Protein AF-A0AAP0DFX0-F1 (afdb_monomer)

Nearest PDB structures (foldseek):
  1a79-assembly1_D  TM=5.128E-01  e=3.403E+00  Methanocaldococcus jannaschii
  2p5s-assembly1_B  TM=5.708E-01  e=4.969E+00  Homo sapiens
  5xou-assembly1_B  TM=5.116E-01  e=3.922E+00  Thermus thermophilus HB27
  3p1z-assembly2_G  TM=4.146E-01  e=2.686E+00  Aeropyrum pernix
  4n41-assembly2_B  TM=2.416E-01  e=6.295E+00  Thermus thermophilus

Secondary structure (DSSP, 8-state):
-----TT--EEEEE-TT---TTPPP-TT--EEEEES-B--HHHHHHHHHH-TT--EEEEES-B--SS-EEE-TT--EEEEEESSS---EEEEE-TT--EEEEEESS--EEEEE-TT--EEEEEESS--TT---PPPSS--EEEEEES-HHHHHTTSPP-TT--EEEEEE-----TT-------HHHHHHH-TT-SEEEE-HHHHHHHHHHHHHTT----SS--PPPS-----TTS-TT--TTTTGGGSS-TTHHHHHHHHHH--EEEEEE--SSHHHHHHHHHHHHHH-TT--EEEEEEETTS-HHHHHHHHHHHHHH-TTSEEEEEEE-TTS-EEEE-TT---

Mean predicted aligned error: 11.07 Å

Solvent-accessible surface area (backbone atoms only — not comparable to full-atom values): 18398 Å² total; per-residue (Å²): 135,80,77,80,39,70,81,38,40,71,47,77,47,76,46,76,78,53,70,76,78,85,65,68,59,20,64,50,19,30,34,43,34,45,24,46,27,52,42,46,38,70,58,48,63,41,41,45,72,31,27,61,49,30,28,32,46,34,42,35,46,61,39,72,53,58,70,36,45,42,66,37,67,54,22,32,34,42,38,40,37,35,82,83,64,78,43,67,33,36,38,39,44,19,54,50,20,33,36,41,35,43,35,30,38,45,42,30,42,39,44,61,48,35,62,49,27,27,36,40,38,40,35,34,65,41,78,55,86,60,40,45,54,60,84,67,75,45,30,31,35,40,36,42,31,21,40,52,44,30,54,53,56,75,43,54,58,71,30,68,49,26,32,36,41,34,42,34,22,66,49,69,99,63,99,81,70,92,69,59,75,31,48,69,62,63,50,19,63,30,28,30,46,27,31,31,42,36,33,31,45,30,36,43,49,45,35,46,53,39,49,51,72,72,61,67,66,81,67,80,81,86,70,85,82,82,90,73,91,81,73,66,80,83,80,52,90,83,61,91,67,79,74,78,70,76,83,81,68,64,96,61,59,62,51,28,58,50,10,28,44,46,23,32,33,42,34,38,31,41,73,62,87,48,59,66,62,48,50,50,46,52,46,56,52,53,70,60,25,75,37,50,49,34,42,33,46,27,37,36,67,87,59,53,68,70,60,52,50,54,51,50,49,56,52,44,73,75,46,68,86,45,45,76,42,48,28,37,30,46,99,82,80,49,70,48,73,60,58,96,85,66,85,130

Sequence (344 aa):
MMPAGHNLVNLKLDLRGLSLENLNPMPMLTSLTLKHLYLKDENLNQLNKWFPNLEVLKLLHVQGLEDPKIHLPTLKTCFWQDYYDELPSLTLITPNLITLTVECLDPPTIYIEAPMLSHFHFNAFTHADTFMVPKFENLKTLWLQAIHIGFLLSKFPFTKTVETLTLYSKYKPSREYRDPEFTLGKVFSLFPNVTSLCINSGAWFELEACLKRQGWEISDGRKEPKTTIYQCSRCLSSSGAWLESKSRWNPHGWEILDGMKSLKRICAYLMLVDPLSTFQTVACVLDQCVGLSKVSLLIHSDVTGPVLESFRCKCMDRWPELKWRWGIWTKHNKYIWITDGSSI

Radius of gyration: 23.85 Å; Cα contacts (8 Å, |Δi|>4): 706; chains: 1; bounding box: 70×39×59 Å

Foldseek 3Di:
DDPQQQPAQEDEDADEPDDPPPAAAHANHQYYAYHNYEDELVSQVCCCVRYVQHAYYHYYQYHNYAEHAHAHQNHQEYHAAHDDDDHAEYHAQHQNHAEYEYHDAADYQYHHNHQNHAYYHYAYEAQPPNHAYDAHNAHAAYEDEYQAQLRVLVRAAQHQNHQAYEYYHPHDDDPDDPGRQDELLSVQLRHLQHQEYEYEARSLVSHLVNVVVQPPPDDPDDDDDDDDDPDQPVVPPDDPPVPPVPPDDDPSPVSSLNSLLNHAEYHYEHAPPPLVSSLVSVVSSPSSNVNYAEYEYEYEPVDDPVSVVVSVCVVCVVPVRHHYWYWYAYPVRDIDTDPPPDDD

pLDDT: mean 78.46, std 20.17, range [29.45, 97.88]

Organism: NCBI:txid3103831

Structure (mmCIF, N/CA/C/O backbone):
data_AF-A0AAP0DFX0-F1
#
_entry.id   AF-A0AAP0DFX0-F1
#
loop_
_atom_site.group_PDB
_atom_site.id
_atom_site.type_symbol
_atom_site.label_atom_id
_atom_site.label_alt_id
_atom_site.label_comp_id
_atom_site.label_asym_id
_atom_site.label_entity_id
_atom_site.label_seq_id
_atom_site.pdbx_PDB_ins_code
_atom_site.Cartn_x
_atom_site.Cartn_y
_atom_site.Cartn_z
_atom_site.occupancy
_atom_site.B_iso_or_equiv
_atom_site.auth_seq_id
_atom_site.auth_comp_id
_atom_site.auth_asym_id
_atom_site.auth_atom_id
_atom_site.pdbx_PDB_model_num
ATOM 1 N N . MET A 1 1 ? -32.666 16.403 22.043 1.00 37.19 1 MET A N 1
ATOM 2 C CA . MET A 1 1 ? -32.910 15.016 22.499 1.00 37.19 1 MET A CA 1
ATOM 3 C C . MET A 1 1 ? -33.055 14.128 21.274 1.00 37.19 1 MET A C 1
ATOM 5 O O . MET A 1 1 ? -34.010 14.319 20.532 1.00 37.19 1 MET A O 1
ATOM 9 N N . MET A 1 2 ? -32.106 13.225 21.012 1.00 49.69 2 MET A N 1
ATOM 10 C CA . MET A 1 2 ? -32.285 12.201 19.974 1.00 49.69 2 MET A CA 1
ATOM 11 C C . MET A 1 2 ? -33.091 11.020 20.547 1.00 49.69 2 MET A C 1
ATOM 13 O O . MET A 1 2 ? -32.853 10.644 21.700 1.00 49.69 2 MET A O 1
ATOM 17 N N . PRO A 1 3 ? -34.056 10.456 19.794 1.00 46.31 3 PRO A N 1
ATOM 18 C CA . PRO A 1 3 ? -34.870 9.337 20.260 1.00 46.31 3 PRO A CA 1
ATOM 19 C C . PRO A 1 3 ? -33.993 8.115 20.553 1.00 46.31 3 PRO A C 1
ATOM 21 O O . PRO A 1 3 ? -32.975 7.894 19.898 1.00 46.31 3 PRO A O 1
ATOM 24 N N . ALA A 1 4 ? -34.378 7.329 21.558 1.00 53.88 4 ALA A N 1
ATOM 25 C CA . ALA A 1 4 ? -33.668 6.122 21.956 1.00 53.88 4 ALA A CA 1
ATOM 26 C C . ALA A 1 4 ? -33.694 5.091 20.807 1.00 53.88 4 ALA A C 1
ATOM 28 O O . ALA A 1 4 ? -34.693 4.416 20.569 1.00 53.88 4 ALA A O 1
ATOM 29 N N . GLY A 1 5 ? -32.598 5.005 20.052 1.00 56.66 5 GLY A N 1
ATOM 30 C CA . GLY A 1 5 ? -32.483 4.201 18.834 1.00 56.66 5 GLY A CA 1
ATOM 31 C C . GLY A 1 5 ? -32.214 2.724 19.110 1.00 56.66 5 GLY A C 1
ATOM 32 O O . GLY A 1 5 ? -31.176 2.212 18.707 1.00 56.66 5 GLY A O 1
ATOM 33 N N . HIS A 1 6 ? -33.123 2.027 19.797 1.00 62.06 6 HIS A N 1
ATOM 34 C CA . HIS A 1 6 ? -32.910 0.627 20.206 1.00 62.06 6 HIS A CA 1
ATOM 35 C C . HIS A 1 6 ? -32.731 -0.350 19.027 1.00 62.06 6 HIS A C 1
ATOM 37 O O . HIS A 1 6 ? -32.136 -1.402 19.215 1.00 62.06 6 HIS A O 1
ATOM 43 N N . ASN A 1 7 ? -33.150 0.031 17.813 1.00 76.12 7 ASN A N 1
ATOM 44 C CA . ASN A 1 7 ? -32.992 -0.761 16.583 1.00 76.12 7 ASN A CA 1
ATOM 45 C C . ASN A 1 7 ? -32.047 -0.114 15.555 1.00 76.12 7 ASN A C 1
ATOM 47 O O . ASN A 1 7 ? -32.002 -0.536 14.399 1.00 76.12 7 ASN A O 1
ATOM 51 N N . LEU A 1 8 ? -31.341 0.957 15.926 1.00 81.31 8 LEU A N 1
ATOM 52 C CA . LEU A 1 8 ? -30.487 1.668 14.985 1.00 81.31 8 LEU A CA 1
ATOM 53 C C . LEU A 1 8 ? -29.162 0.917 14.816 1.00 81.31 8 LEU A C 1
ATOM 55 O O . LEU A 1 8 ? -28.399 0.800 15.767 1.00 81.31 8 LEU A O 1
ATOM 59 N N . VAL A 1 9 ? -28.894 0.433 13.600 1.00 88.88 9 VAL A N 1
ATOM 60 C CA . VAL A 1 9 ? -27.674 -0.333 13.262 1.00 88.88 9 VAL A CA 1
ATOM 61 C C . VAL A 1 9 ? -26.599 0.548 12.621 1.00 88.88 9 VAL A C 1
ATOM 63 O O . VAL A 1 9 ? -25.408 0.359 12.860 1.00 88.88 9 VAL A O 1
ATOM 66 N N . ASN A 1 10 ? -27.017 1.554 11.848 1.00 90.12 10 ASN A N 1
ATOM 67 C CA . ASN A 1 10 ? -26.131 2.490 11.164 1.00 90.12 10 ASN A CA 1
ATOM 68 C C . ASN A 1 10 ? -26.533 3.927 11.497 1.00 90.12 10 ASN A C 1
ATOM 70 O O . ASN A 1 10 ? -27.700 4.292 11.353 1.00 90.12 10 ASN A O 1
ATOM 74 N N . LEU A 1 11 ? -25.562 4.752 11.878 1.00 89.88 11 LEU A N 1
ATOM 75 C CA . LEU A 1 11 ? -25.765 6.164 12.169 1.00 89.88 11 LEU A CA 1
ATOM 76 C C . LEU A 1 11 ? -24.722 6.989 11.424 1.00 89.88 11 LEU A C 1
ATOM 78 O O . LEU A 1 11 ? -23.519 6.763 11.544 1.00 89.88 11 LEU A O 1
ATOM 82 N N . LYS A 1 12 ? -25.192 7.976 10.664 1.00 91.06 12 LYS A N 1
ATOM 83 C CA . LYS A 1 12 ? -24.348 8.979 10.023 1.00 91.06 12 LYS A CA 1
ATOM 84 C C . LYS A 1 12 ? -24.750 10.354 10.532 1.00 91.06 12 LYS A C 1
ATOM 86 O O . LYS A 1 12 ? -25.891 10.766 10.349 1.00 91.06 12 LYS A O 1
ATOM 91 N N . LEU A 1 13 ? -23.798 11.056 11.128 1.00 87.81 13 LEU A N 1
ATOM 92 C CA . LEU A 1 13 ? -23.939 12.435 11.570 1.00 87.81 13 LEU A CA 1
ATOM 93 C C . LEU A 1 13 ? -23.026 13.302 10.701 1.00 87.81 13 LEU A C 1
ATOM 95 O O . LEU A 1 13 ? -21.828 13.047 10.625 1.00 87.81 13 LEU A O 1
ATOM 99 N N . ASP A 1 14 ? -23.605 14.280 10.007 1.00 86.50 14 ASP A N 1
ATOM 100 C CA . ASP A 1 14 ? -22.904 15.196 9.093 1.00 86.50 14 ASP A CA 1
ATOM 101 C C . ASP A 1 14 ? -23.419 16.620 9.336 1.00 86.50 14 ASP A C 1
ATOM 103 O O . ASP A 1 14 ? -24.235 17.136 8.575 1.00 86.50 14 ASP A O 1
ATOM 107 N N . LEU A 1 15 ? -23.060 17.201 10.482 1.00 74.00 15 LEU A N 1
ATOM 108 C CA . LEU A 1 15 ? -23.597 18.485 10.936 1.00 74.00 15 LEU A CA 1
ATOM 109 C C . LEU A 1 15 ? -22.550 19.241 11.758 1.00 74.00 15 LEU A C 1
ATOM 111 O O . LEU A 1 15 ? -22.130 18.776 12.814 1.00 74.00 15 LEU A O 1
ATOM 115 N N . ARG A 1 16 ? -22.180 20.442 11.304 1.00 65.31 16 ARG A N 1
ATOM 116 C CA . ARG A 1 16 ? -21.275 21.331 12.046 1.00 65.31 16 ARG A CA 1
ATOM 117 C C . ARG A 1 16 ? -21.950 21.818 13.331 1.00 65.31 16 ARG A C 1
ATOM 119 O O . ARG A 1 16 ? -23.077 22.302 13.282 1.00 65.31 16 ARG A O 1
ATOM 126 N N . GLY A 1 17 ? -21.254 21.708 14.462 1.00 59.34 17 GLY A N 1
ATOM 127 C CA . GLY A 1 17 ? -21.708 22.236 15.758 1.00 59.34 17 GLY A CA 1
ATOM 128 C C . GLY A 1 17 ? -22.568 21.292 16.606 1.00 59.34 17 GLY A C 1
ATOM 129 O O . GLY A 1 17 ? -23.106 21.715 17.626 1.00 59.34 17 GLY A O 1
ATOM 130 N N . LEU A 1 18 ? -22.702 20.019 16.220 1.00 66.81 18 LEU A N 1
ATOM 131 C CA . LEU A 1 18 ? -23.328 19.008 17.072 1.00 66.81 18 LEU A CA 1
ATOM 132 C C . LEU A 1 18 ? -22.339 18.576 18.162 1.00 66.81 18 LEU A C 1
ATOM 134 O O . LEU A 1 18 ? -21.348 17.910 17.874 1.00 66.81 18 LEU A O 1
ATOM 138 N N . SER A 1 19 ? -22.620 18.948 19.411 1.00 66.06 19 SER A N 1
ATOM 139 C CA . SER A 1 19 ? -21.942 18.356 20.566 1.00 66.06 19 SER A CA 1
ATOM 140 C C . SER A 1 19 ? -22.492 16.945 20.798 1.00 66.06 19 SER A C 1
ATOM 142 O O . SER A 1 19 ? -23.709 16.748 20.810 1.00 66.06 19 SER A O 1
ATOM 144 N N . LEU A 1 20 ? -21.608 15.955 20.975 1.00 69.50 20 LEU A N 1
ATOM 145 C CA . LEU A 1 20 ? -21.990 14.574 21.321 1.00 69.50 20 LEU A CA 1
ATOM 146 C C . LEU A 1 20 ? -22.325 14.403 22.813 1.00 69.50 20 LEU A C 1
ATOM 148 O O . LEU A 1 20 ? -22.471 13.279 23.295 1.00 69.50 20 LEU A O 1
ATOM 152 N N . GLU A 1 21 ? -22.441 15.491 23.569 1.00 68.12 21 GLU A N 1
ATOM 153 C CA . GLU A 1 21 ? -22.791 15.425 24.981 1.00 68.12 21 GLU A CA 1
ATOM 154 C C . GLU A 1 21 ? -24.159 14.753 25.186 1.00 68.12 21 GLU A C 1
ATOM 156 O O . GLU A 1 21 ? -25.176 15.142 24.610 1.00 68.12 21 GLU A O 1
ATOM 161 N N . ASN A 1 22 ? -24.178 13.739 26.056 1.00 68.25 22 ASN A N 1
ATOM 162 C CA . ASN A 1 22 ? -25.382 13.037 26.512 1.00 68.25 22 ASN A CA 1
ATOM 163 C C . ASN A 1 22 ? -26.132 12.223 25.442 1.00 68.25 22 ASN A C 1
ATOM 165 O O . ASN A 1 22 ? -27.361 12.116 25.488 1.00 68.25 22 ASN A O 1
ATOM 169 N N . LEU A 1 23 ? -25.418 11.599 24.499 1.00 77.56 23 LEU A N 1
ATOM 170 C CA . LEU A 1 23 ? -26.038 10.597 23.631 1.00 77.56 23 LEU A CA 1
ATOM 171 C C . LEU A 1 23 ? -26.600 9.417 24.438 1.00 77.56 23 LEU A C 1
ATOM 173 O O . LEU A 1 23 ? -25.954 8.876 25.340 1.00 77.56 23 LEU A O 1
ATOM 177 N N . ASN A 1 24 ? -27.817 9.004 24.079 1.00 80.94 24 ASN A N 1
ATOM 178 C CA . ASN A 1 24 ? -28.433 7.802 24.628 1.00 80.94 24 ASN A CA 1
ATOM 179 C C . ASN A 1 24 ? -27.692 6.558 24.109 1.00 80.94 24 ASN A C 1
ATOM 181 O O . ASN A 1 24 ? -27.376 6.513 22.916 1.00 80.94 24 ASN A O 1
ATOM 185 N N . PRO A 1 25 ? -27.456 5.535 24.952 1.00 84.56 25 PRO A N 1
ATOM 186 C CA . PRO A 1 25 ? -26.878 4.276 24.498 1.00 84.56 25 PRO A CA 1
ATOM 187 C C . PRO A 1 25 ? -27.702 3.647 23.368 1.00 84.56 25 PRO A C 1
ATOM 189 O O . PRO A 1 25 ? -28.925 3.518 23.463 1.00 84.56 25 PRO A O 1
ATOM 192 N N . MET A 1 26 ? -27.021 3.239 22.301 1.00 88.81 26 MET A N 1
ATOM 193 C CA . MET A 1 26 ? -27.592 2.553 21.143 1.00 88.81 26 MET A CA 1
ATOM 194 C C . MET A 1 26 ? -26.857 1.219 20.967 1.00 88.81 26 MET A C 1
ATOM 196 O O . MET A 1 26 ? -25.925 1.120 20.171 1.00 88.81 26 MET A O 1
ATOM 200 N N . PRO A 1 27 ? -27.245 0.179 21.729 1.00 86.94 27 PRO A N 1
ATOM 201 C CA . PRO A 1 27 ? -26.488 -1.068 21.803 1.00 86.94 27 PRO A CA 1
ATOM 202 C C . PRO A 1 27 ? -26.510 -1.881 20.505 1.00 86.94 27 PRO A C 1
ATOM 204 O O . PRO A 1 27 ? -25.642 -2.722 20.321 1.00 86.94 27 PRO A O 1
ATOM 207 N N . MET A 1 28 ? -27.464 -1.656 19.599 1.00 91.31 28 MET A N 1
ATOM 208 C CA . MET A 1 28 ? -27.523 -2.351 18.302 1.00 91.31 28 MET A CA 1
ATOM 209 C C . MET A 1 28 ? -26.688 -1.668 17.207 1.00 91.31 28 MET A C 1
ATOM 211 O O . MET A 1 28 ? -26.610 -2.186 16.094 1.00 91.31 28 MET A O 1
ATOM 215 N N . LEU A 1 29 ? -26.074 -0.514 17.500 1.00 92.81 29 LEU A N 1
ATOM 216 C CA . LEU A 1 29 ? -25.314 0.246 16.516 1.00 92.81 29 LEU A CA 1
ATOM 217 C C . LEU A 1 29 ? -23.976 -0.438 16.222 1.00 92.81 29 LEU A C 1
ATOM 219 O O . LEU A 1 29 ? -23.134 -0.563 17.109 1.00 92.81 29 LEU A O 1
ATOM 223 N N . THR A 1 30 ? -23.767 -0.818 14.963 1.00 95.12 30 THR A N 1
ATOM 224 C CA . THR A 1 30 ? -22.529 -1.456 14.493 1.00 95.12 30 THR A CA 1
ATOM 225 C C . THR A 1 30 ? -21.728 -0.564 13.552 1.00 95.12 30 THR A C 1
ATOM 227 O O . THR A 1 30 ? -20.526 -0.774 13.403 1.00 95.12 30 THR A O 1
ATOM 230 N N . SER A 1 31 ? -22.344 0.464 12.954 1.00 96.06 31 SER A N 1
ATOM 231 C CA . SER A 1 31 ? -21.644 1.442 12.119 1.00 96.06 31 SER A CA 1
ATOM 232 C C . SER A 1 31 ? -21.952 2.880 12.512 1.00 96.06 31 SER A C 1
ATOM 234 O O . SER A 1 31 ? -23.112 3.299 12.560 1.00 96.06 31 SER A O 1
ATOM 236 N N . LEU A 1 32 ? -20.891 3.656 12.716 1.00 95.00 32 LEU A N 1
ATOM 237 C CA . LEU A 1 32 ? -20.951 5.076 13.017 1.00 95.00 32 LEU A CA 1
ATOM 238 C C . LEU A 1 32 ? -20.076 5.857 12.038 1.00 95.00 32 LEU A C 1
ATOM 240 O O . LEU A 1 32 ? -18.891 5.578 11.869 1.00 95.00 32 LEU A O 1
ATOM 244 N N . THR A 1 33 ? -20.664 6.867 11.404 1.00 94.44 33 THR A N 1
ATOM 245 C CA . THR A 1 33 ? -19.941 7.862 10.609 1.00 94.44 33 THR A CA 1
ATOM 246 C C . THR A 1 33 ? -20.154 9.239 11.216 1.00 94.44 33 THR A C 1
ATOM 248 O O . THR A 1 33 ? -21.282 9.727 11.255 1.00 94.44 33 THR A O 1
ATOM 251 N N . LEU A 1 34 ? -19.068 9.864 11.657 1.00 91.56 34 LEU A N 1
ATOM 252 C CA . LEU A 1 34 ? -19.028 11.218 12.193 1.00 91.56 34 LEU A CA 1
ATOM 253 C C . LEU A 1 34 ? -18.325 12.109 11.177 1.00 91.56 34 LEU A C 1
ATOM 255 O O . LEU A 1 34 ? -17.184 11.838 10.805 1.00 91.56 34 LEU A O 1
ATOM 259 N N . LYS A 1 35 ? -19.021 13.137 10.691 1.00 91.00 35 LYS A N 1
ATOM 260 C CA . LYS A 1 35 ? -18.528 13.997 9.622 1.00 91.00 35 LYS A CA 1
ATOM 261 C C . LYS A 1 35 ? -18.737 15.478 9.922 1.00 91.00 35 LYS A C 1
ATOM 263 O O . LYS A 1 35 ? -19.827 15.867 10.329 1.00 91.00 35 LYS A O 1
ATOM 268 N N . HIS A 1 36 ? -17.704 16.291 9.688 1.00 86.19 36 HIS A N 1
ATOM 269 C CA . HIS A 1 36 ? -17.706 17.741 9.933 1.00 86.19 36 HIS A CA 1
ATOM 270 C C . HIS A 1 36 ? -18.145 18.123 11.359 1.00 86.19 36 HIS A C 1
ATOM 272 O O . HIS A 1 36 ? -18.864 19.106 11.550 1.00 86.19 36 HIS A O 1
ATOM 278 N N . LEU A 1 37 ? -17.758 17.316 12.348 1.00 84.50 37 LEU A N 1
ATOM 279 C CA . LEU A 1 37 ? -18.119 17.501 13.753 1.00 84.50 37 LEU A CA 1
ATOM 280 C C . LEU A 1 37 ? -16.948 18.084 14.538 1.00 84.50 37 LEU A C 1
ATOM 282 O O . LEU A 1 37 ? -15.794 17.815 14.219 1.00 84.50 37 LEU A O 1
ATOM 286 N N . TYR A 1 38 ? -17.263 18.841 15.586 1.00 85.44 38 TYR A N 1
ATOM 287 C CA . TYR A 1 38 ? -16.286 19.251 16.587 1.00 85.44 38 TYR A CA 1
ATOM 288 C C . TYR A 1 38 ? -16.355 18.252 17.744 1.00 85.44 38 TYR A C 1
ATOM 290 O O . TYR A 1 38 ? -17.390 18.163 18.408 1.00 85.44 38 TYR A O 1
ATOM 298 N N . LEU A 1 39 ? -15.298 17.469 17.941 1.00 83.94 39 LEU A N 1
ATOM 299 C CA . LEU A 1 39 ? -15.181 16.468 18.997 1.00 83.94 39 LEU A CA 1
ATOM 300 C C . LEU A 1 39 ? -14.005 16.812 19.893 1.00 83.94 39 LEU A C 1
ATOM 302 O O . LEU A 1 39 ? -12.960 17.219 19.408 1.00 83.94 39 LEU A O 1
ATOM 306 N N . LYS A 1 40 ? -14.173 16.576 21.18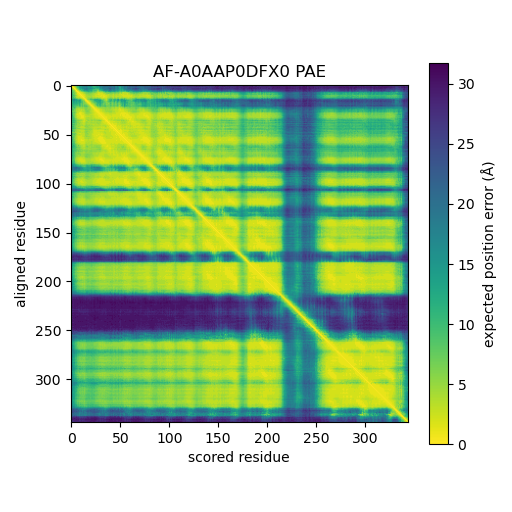9 1.00 86.62 40 LYS A N 1
ATOM 307 C CA . LYS A 1 40 ? -13.071 16.527 22.144 1.00 86.62 40 LYS A CA 1
ATOM 308 C C . LYS A 1 40 ? -12.666 15.080 22.392 1.00 86.62 40 LYS A C 1
ATOM 310 O O . LYS A 1 40 ? -13.474 14.162 22.198 1.00 86.62 40 LYS A O 1
ATOM 315 N N . ASP A 1 41 ? -11.458 14.869 22.893 1.00 87.31 41 ASP A N 1
ATOM 316 C CA . ASP A 1 41 ? -10.937 13.530 23.179 1.00 87.31 41 ASP A CA 1
ATOM 317 C C . ASP A 1 41 ? -11.826 12.759 24.169 1.00 87.31 41 ASP A C 1
ATOM 319 O O . ASP A 1 41 ? -12.015 11.545 24.035 1.00 87.31 41 ASP A O 1
ATOM 323 N N . GLU A 1 42 ? -12.479 13.447 25.117 1.00 87.38 42 GLU A N 1
ATOM 324 C CA . GLU A 1 42 ? -13.415 12.804 26.044 1.00 87.38 42 GLU A CA 1
ATOM 325 C C . GLU A 1 42 ? -14.609 12.180 25.320 1.00 87.38 42 GLU A C 1
ATOM 327 O O . GLU A 1 42 ? -15.128 11.158 25.771 1.00 87.38 42 GLU A O 1
ATOM 332 N N . ASN A 1 43 ? -15.043 12.748 24.190 1.00 87.06 43 ASN A N 1
ATOM 333 C CA . ASN A 1 43 ? -16.147 12.191 23.415 1.00 87.06 43 ASN A CA 1
ATOM 334 C C . ASN A 1 43 ? -15.769 10.837 22.799 1.00 87.06 43 ASN A C 1
ATOM 336 O O . ASN A 1 43 ? -16.598 9.926 22.795 1.00 87.06 43 ASN A O 1
ATOM 340 N N . LEU A 1 44 ? -14.524 10.677 22.333 1.00 87.75 44 LEU A N 1
ATOM 341 C CA . LEU A 1 44 ? -14.032 9.410 21.779 1.00 87.75 44 LEU A CA 1
ATOM 342 C C . LEU A 1 44 ? -13.969 8.314 22.849 1.00 87.75 44 LEU A C 1
ATOM 344 O O . LEU A 1 44 ? -14.390 7.183 22.601 1.00 87.75 44 LEU A O 1
ATOM 348 N N . ASN A 1 45 ? -13.561 8.673 24.068 1.00 85.00 45 ASN A N 1
ATOM 349 C CA . ASN A 1 45 ? -13.518 7.756 25.211 1.00 85.00 45 ASN A CA 1
ATOM 350 C C . ASN A 1 45 ? -14.912 7.249 25.633 1.00 85.00 45 ASN A C 1
ATOM 352 O O . ASN A 1 45 ? -15.032 6.171 26.216 1.00 85.00 45 ASN A O 1
ATOM 356 N N . GLN A 1 46 ? -15.980 7.997 25.333 1.00 87.94 46 GLN A N 1
ATOM 357 C CA . GLN A 1 46 ? -17.359 7.590 25.627 1.00 87.94 46 GLN A CA 1
ATOM 358 C C . GLN A 1 46 ? -18.002 6.738 24.521 1.00 87.94 46 GLN A C 1
ATOM 360 O O . GLN A 1 46 ? -19.061 6.154 24.759 1.00 87.94 46 GLN A O 1
ATOM 365 N N . LEU A 1 47 ? -17.385 6.601 23.338 1.00 89.06 47 LEU A N 1
ATOM 366 C CA . LEU A 1 47 ? -17.980 5.852 22.221 1.00 89.06 47 LEU A CA 1
ATOM 367 C C . LEU A 1 47 ? -18.308 4.406 22.597 1.00 89.06 47 LEU A C 1
ATOM 369 O O . LEU A 1 47 ? -19.385 3.932 22.254 1.00 89.06 47 LEU A O 1
ATOM 373 N N . ASN A 1 48 ? -17.445 3.730 23.360 1.00 88.00 48 ASN A N 1
ATOM 374 C CA . ASN A 1 48 ? -17.698 2.356 23.803 1.00 88.00 48 ASN A CA 1
ATOM 375 C C . ASN A 1 48 ? -18.917 2.251 24.740 1.00 88.00 48 ASN A C 1
ATOM 377 O O . ASN A 1 48 ? -19.624 1.248 24.755 1.00 88.00 48 ASN A O 1
ATOM 381 N N . LYS A 1 49 ? -19.189 3.303 25.524 1.00 88.88 49 LYS A N 1
ATOM 382 C CA . LYS A 1 49 ? -20.351 3.369 26.420 1.00 88.88 49 LYS A CA 1
ATOM 383 C C . LYS A 1 49 ? -21.644 3.583 25.637 1.00 88.88 49 LYS A C 1
ATOM 385 O O . LYS A 1 49 ? -22.674 3.006 25.981 1.00 88.88 49 LYS A O 1
ATOM 390 N N . TRP A 1 50 ? -21.604 4.424 24.606 1.00 88.75 50 TRP A N 1
ATOM 391 C CA . TRP A 1 50 ? -22.772 4.699 23.770 1.00 88.75 50 TRP A CA 1
ATOM 392 C C . TRP A 1 50 ? -23.047 3.578 22.767 1.00 88.75 50 TRP A C 1
ATOM 394 O O . TRP A 1 50 ? -24.208 3.258 22.518 1.00 88.75 50 TRP A O 1
ATOM 404 N N . PHE A 1 51 ? -21.994 2.969 22.224 1.00 91.12 51 PHE A N 1
ATOM 405 C CA . PHE A 1 51 ? -22.030 2.029 21.104 1.00 91.12 51 PHE A CA 1
ATOM 406 C C . PHE A 1 51 ? -21.157 0.795 21.402 1.00 91.12 51 PHE A C 1
ATOM 408 O O . PHE A 1 51 ? -20.117 0.603 20.774 1.00 91.12 51 PHE A O 1
ATOM 415 N N . PRO A 1 52 ? -21.551 -0.065 22.357 1.00 90.50 52 PRO A N 1
ATOM 416 C CA . PRO A 1 52 ? -20.726 -1.201 22.787 1.00 90.50 52 PRO A CA 1
ATOM 417 C C . PRO A 1 52 ? -20.443 -2.225 21.670 1.00 90.50 52 PRO A C 1
ATOM 419 O O . PRO A 1 52 ? -19.406 -2.886 21.676 1.00 90.50 52 PRO A O 1
ATOM 422 N N . ASN A 1 53 ? -21.336 -2.342 20.682 1.00 92.75 53 ASN A N 1
ATOM 423 C CA . ASN A 1 53 ? -21.214 -3.288 19.566 1.00 92.75 53 ASN A CA 1
ATOM 424 C C . ASN A 1 53 ? -20.690 -2.634 18.274 1.00 92.75 53 ASN A C 1
ATOM 426 O O . ASN A 1 53 ? -20.924 -3.145 17.179 1.00 92.75 53 ASN A O 1
ATOM 430 N N . LEU A 1 54 ? -20.005 -1.491 18.384 1.00 95.25 54 LEU A N 1
ATOM 431 C CA . LEU A 1 54 ? -19.526 -0.744 17.227 1.00 95.25 54 LEU A CA 1
ATOM 432 C C . LEU A 1 54 ? -18.403 -1.491 16.492 1.00 95.25 54 LEU A C 1
ATOM 434 O O . LEU A 1 54 ? -17.285 -1.609 16.985 1.00 95.25 54 LEU A O 1
ATOM 438 N N . GLU A 1 55 ? -18.678 -1.930 15.266 1.00 96.69 55 GLU A N 1
ATOM 439 C CA . GLU A 1 55 ? -17.711 -2.641 14.424 1.00 96.69 55 GLU A CA 1
ATOM 440 C C . GLU A 1 55 ? -17.028 -1.727 13.397 1.00 96.69 55 GLU A C 1
ATOM 442 O O . GLU A 1 55 ? -15.908 -2.006 12.961 1.00 96.69 55 GLU A O 1
ATOM 447 N N . VAL A 1 56 ? -17.688 -0.639 12.993 1.00 97.38 56 VAL A N 1
ATOM 448 C CA . VAL A 1 56 ? -17.208 0.289 11.963 1.00 97.38 56 VAL A CA 1
ATOM 449 C C . VAL A 1 56 ? -17.285 1.724 12.465 1.00 97.38 56 VAL A C 1
ATOM 451 O O . VAL A 1 56 ? -18.374 2.237 12.719 1.00 97.38 56 VAL A O 1
ATOM 454 N N . LEU A 1 57 ? -16.140 2.401 12.506 1.00 96.31 57 LEU A N 1
ATOM 455 C CA . LEU A 1 57 ? -16.031 3.815 12.853 1.00 96.31 57 LEU A CA 1
ATOM 456 C C . LEU A 1 57 ? -15.418 4.589 11.687 1.00 96.31 57 LEU A C 1
ATOM 458 O O . LEU A 1 57 ? -14.355 4.232 11.179 1.00 96.31 57 LEU A O 1
ATOM 462 N N . LYS A 1 58 ? -16.089 5.664 11.270 1.00 95.12 58 LYS A N 1
ATOM 463 C CA . LYS A 1 58 ? -15.572 6.611 10.281 1.00 95.12 58 LYS A CA 1
ATOM 464 C C . LYS A 1 58 ? -15.560 8.015 10.868 1.00 95.12 58 LYS A C 1
ATOM 466 O O . LYS A 1 58 ? -16.620 8.533 11.212 1.00 95.12 58 LYS A O 1
ATOM 471 N N . LEU A 1 59 ? -14.380 8.613 10.948 1.00 91.75 59 LEU A N 1
ATOM 472 C CA . LEU A 1 59 ? -14.148 9.977 11.409 1.00 91.75 59 LEU A CA 1
ATOM 473 C C . LEU A 1 59 ? -13.687 10.805 10.209 1.00 91.75 59 LEU A C 1
ATOM 475 O O . LEU A 1 59 ? -12.627 10.549 9.643 1.00 91.75 59 LEU A O 1
ATOM 479 N N . LEU A 1 60 ? -14.536 11.733 9.768 1.00 91.00 60 LEU A N 1
ATOM 480 C CA . LEU A 1 60 ? -14.378 12.475 8.519 1.00 91.00 60 LEU A CA 1
ATOM 481 C C . LEU A 1 60 ? -14.366 13.981 8.799 1.00 91.00 60 LEU A C 1
ATOM 483 O O . LEU A 1 60 ? -15.411 14.563 9.088 1.00 91.00 60 LEU A O 1
ATOM 487 N N . HIS A 1 61 ? -13.214 14.630 8.665 1.00 87.00 61 HIS A N 1
ATOM 488 C CA . HIS A 1 61 ? -13.041 16.069 8.896 1.00 87.00 61 HIS A CA 1
ATOM 489 C C . HIS A 1 61 ? -13.552 16.481 10.283 1.00 87.00 61 HIS A C 1
ATOM 491 O O . HIS A 1 61 ? -14.406 17.363 10.412 1.00 87.00 61 HIS A O 1
ATOM 497 N N . VAL A 1 62 ? -13.118 15.741 11.301 1.00 85.06 62 VAL A N 1
ATOM 498 C CA . VAL A 1 62 ? -13.451 16.015 12.698 1.00 85.06 62 VAL A CA 1
ATOM 499 C C . VAL A 1 62 ? -12.433 17.005 13.251 1.00 85.06 62 VAL A C 1
ATOM 501 O O . VAL A 1 62 ? -11.247 16.811 13.040 1.00 85.06 62 VAL A O 1
ATOM 504 N N . GLN A 1 63 ? -12.902 18.032 13.954 1.00 83.12 63 GLN A N 1
ATOM 505 C CA . GLN A 1 63 ? -12.071 19.089 14.541 1.00 83.12 63 GLN A CA 1
ATOM 506 C C . GLN A 1 63 ? -12.074 19.011 16.069 1.00 83.12 63 GLN A C 1
ATOM 508 O O . GLN A 1 63 ? -13.009 18.453 16.642 1.00 83.12 63 GLN A O 1
ATOM 513 N N . GLY A 1 64 ? -11.094 19.645 16.718 1.00 82.56 64 GLY A N 1
ATOM 514 C CA . GLY A 1 64 ? -11.052 19.816 18.180 1.00 82.56 64 GLY A CA 1
ATOM 515 C C . GLY A 1 64 ? -10.394 18.678 18.964 1.00 82.56 64 GLY A C 1
ATOM 516 O O . GLY A 1 64 ? -10.425 18.701 20.193 1.00 82.56 64 GLY A O 1
ATOM 517 N N . LEU A 1 65 ? -9.814 17.700 18.264 1.00 84.00 65 LEU A N 1
ATOM 518 C CA . LEU A 1 65 ? -9.084 16.590 18.867 1.00 84.00 65 LEU A CA 1
ATOM 519 C C . LEU A 1 65 ? -7.627 16.989 19.083 1.00 84.00 65 LEU A C 1
ATOM 521 O O . LEU A 1 65 ? -6.992 17.511 18.168 1.00 84.00 65 LEU A O 1
ATOM 525 N N . GLU A 1 66 ? -7.116 16.729 20.283 1.00 83.75 66 GLU A N 1
ATOM 526 C CA . GLU A 1 66 ? -5.737 17.040 20.655 1.00 83.75 66 GLU A CA 1
ATOM 527 C C . GLU A 1 66 ? -4.929 15.738 20.707 1.00 83.75 66 GLU A C 1
ATOM 529 O O . GLU A 1 66 ? -4.131 15.494 19.815 1.00 83.75 66 GLU A O 1
ATOM 534 N N . ASP A 1 67 ? -5.187 14.836 21.655 1.00 84.50 67 ASP A N 1
ATOM 535 C CA . ASP A 1 67 ? -4.549 13.514 21.757 1.00 84.50 67 ASP A CA 1
ATOM 536 C C . ASP A 1 67 ? -5.611 12.396 21.712 1.00 84.50 67 ASP A C 1
ATOM 538 O O . ASP A 1 67 ? -5.906 11.750 22.730 1.00 84.50 67 ASP A O 1
ATOM 542 N N . PRO A 1 68 ? -6.228 12.145 20.539 1.00 87.25 68 PRO A N 1
ATOM 543 C CA . PRO A 1 68 ? -7.323 11.200 20.417 1.00 87.25 68 PRO A CA 1
ATOM 544 C C . PRO A 1 68 ? -6.890 9.777 20.777 1.00 87.25 68 PRO A C 1
ATOM 546 O O . PRO A 1 68 ? -6.025 9.157 20.145 1.00 87.25 68 PRO A O 1
ATOM 549 N N . LYS A 1 69 ? -7.584 9.223 21.775 1.00 89.75 69 LYS A N 1
ATOM 550 C CA . LYS A 1 69 ? -7.455 7.835 22.224 1.00 89.75 69 LYS A CA 1
ATOM 551 C C . LYS A 1 69 ? -8.725 7.081 21.884 1.00 89.75 69 LYS A C 1
ATOM 553 O O . LYS A 1 69 ? -9.805 7.380 22.385 1.00 89.75 69 LYS A O 1
ATOM 558 N N . ILE A 1 70 ? -8.597 6.083 21.020 1.00 90.06 70 ILE A N 1
ATOM 559 C CA . ILE A 1 70 ? -9.707 5.222 20.628 1.00 90.06 70 ILE A CA 1
ATOM 560 C C . ILE A 1 70 ? -9.461 3.843 21.221 1.00 90.06 70 ILE A C 1
ATOM 562 O O . ILE A 1 70 ? -8.609 3.091 20.749 1.00 90.06 70 ILE A O 1
ATOM 566 N N . HIS A 1 71 ? -10.246 3.508 22.243 1.00 91.75 71 HIS A N 1
ATOM 567 C CA . HIS A 1 71 ? -10.299 2.172 22.822 1.00 91.75 71 HIS A CA 1
ATOM 568 C C . HIS A 1 71 ? -11.657 1.535 22.518 1.00 91.75 71 HIS A C 1
ATOM 570 O O . HIS A 1 71 ? -12.644 1.759 23.221 1.00 91.75 71 HIS A O 1
ATOM 576 N N . LEU A 1 72 ? -11.708 0.758 21.435 1.00 92.00 72 LEU A N 1
ATOM 577 C CA . LEU A 1 72 ? -12.925 0.097 20.956 1.00 92.00 72 LEU A CA 1
ATOM 578 C C . LEU A 1 72 ? -12.644 -1.387 20.676 1.00 92.00 72 LEU A C 1
ATOM 580 O O . LEU A 1 72 ? -12.213 -1.738 19.576 1.00 92.00 72 LEU A O 1
ATOM 584 N N . PRO A 1 73 ? -12.883 -2.279 21.656 1.00 91.00 73 PRO A N 1
ATOM 585 C CA . PRO A 1 73 ? -12.549 -3.696 21.529 1.00 91.00 73 PRO A CA 1
ATOM 586 C C . PRO A 1 73 ? -13.286 -4.421 20.401 1.00 91.00 73 PRO A C 1
ATOM 588 O O . PRO A 1 73 ? -12.745 -5.364 19.837 1.00 91.00 73 PRO A O 1
ATOM 591 N N . THR A 1 74 ? -14.505 -4.002 20.062 1.00 94.38 74 THR A N 1
ATOM 592 C CA . THR A 1 74 ? -15.355 -4.622 19.029 1.00 94.38 74 THR A CA 1
ATOM 593 C C . THR A 1 74 ? -15.084 -4.098 17.616 1.00 94.38 74 THR A C 1
ATOM 595 O O . THR A 1 74 ? -15.582 -4.667 16.642 1.00 94.38 74 THR A O 1
ATOM 598 N N . LEU A 1 75 ? -14.256 -3.055 17.485 1.00 97.06 75 LEU A N 1
ATOM 599 C CA . LEU A 1 75 ? -14.007 -2.377 16.220 1.00 97.06 75 LEU A CA 1
ATOM 600 C C . LEU A 1 75 ? -13.236 -3.274 15.247 1.00 97.06 75 LEU A C 1
ATOM 602 O O . LEU A 1 75 ? -12.134 -3.721 15.548 1.00 97.06 75 LEU A O 1
ATOM 606 N N . LYS A 1 76 ? -13.795 -3.480 14.050 1.00 97.44 76 LYS A N 1
ATOM 607 C CA . LYS A 1 76 ? -13.189 -4.242 12.945 1.00 97.44 76 LYS A CA 1
ATOM 608 C C . LYS A 1 76 ? -12.656 -3.341 11.838 1.00 97.44 76 LYS A C 1
ATOM 610 O O . LYS A 1 76 ? -11.687 -3.701 11.169 1.00 97.44 76 LYS A O 1
ATOM 615 N N . THR A 1 77 ? -13.287 -2.187 11.619 1.00 97.50 77 THR A N 1
ATOM 616 C CA . THR A 1 77 ? -12.897 -1.222 10.582 1.00 97.50 77 THR A CA 1
ATOM 617 C C . THR A 1 77 ? -12.857 0.193 11.139 1.00 97.50 77 THR A C 1
ATOM 619 O O . THR A 1 77 ? -13.847 0.676 11.686 1.00 97.50 77 THR A O 1
ATOM 622 N N . CYS A 1 78 ? -11.738 0.879 10.927 1.00 95.44 78 CYS A N 1
ATOM 623 C CA . CYS A 1 78 ? -11.569 2.283 11.275 1.00 95.44 78 CYS A CA 1
ATOM 624 C C . CYS A 1 78 ? -11.126 3.074 10.045 1.00 95.44 78 CYS A C 1
ATOM 626 O O . CYS A 1 78 ? -10.176 2.694 9.359 1.00 95.44 78 CYS A O 1
ATOM 628 N N . PHE A 1 79 ? -11.814 4.177 9.774 1.00 94.31 79 PHE A N 1
ATOM 629 C CA . PHE A 1 79 ? -11.451 5.118 8.725 1.00 94.31 79 PHE A CA 1
ATOM 630 C C . PHE A 1 79 ? -11.324 6.512 9.329 1.00 94.31 79 PHE A C 1
ATOM 632 O O . PHE A 1 79 ? -12.289 7.034 9.886 1.00 94.31 79 PHE A O 1
ATOM 639 N N . TRP A 1 80 ? -10.144 7.101 9.200 1.00 90.56 80 TRP A N 1
ATOM 640 C CA . TRP A 1 80 ? -9.851 8.461 9.615 1.00 90.56 80 TRP A CA 1
ATOM 641 C C . TRP A 1 80 ? -9.452 9.281 8.403 1.00 90.56 80 TRP A C 1
ATOM 643 O O . TRP A 1 80 ? -8.554 8.889 7.660 1.00 90.56 80 TRP A O 1
ATOM 653 N N . GLN A 1 81 ? -10.090 10.428 8.224 1.00 88.56 81 GLN A N 1
ATOM 654 C CA . GLN A 1 81 ? -9.747 11.373 7.176 1.00 88.56 81 GLN A CA 1
ATOM 655 C C . GLN A 1 81 ? -9.814 12.780 7.736 1.00 88.56 81 GLN A C 1
ATOM 657 O O . GLN A 1 81 ? -10.899 13.251 8.073 1.00 88.56 81 GLN A O 1
ATOM 662 N N . ASP A 1 82 ? -8.676 13.458 7.789 1.00 78.56 82 ASP A N 1
ATOM 663 C CA . ASP A 1 82 ? -8.608 14.859 8.174 1.00 78.56 82 ASP A CA 1
ATOM 664 C C . ASP A 1 82 ? -7.691 15.656 7.242 1.00 78.56 82 ASP A C 1
ATOM 666 O O . ASP A 1 82 ? -6.598 15.221 6.875 1.00 78.56 82 ASP A O 1
ATOM 670 N N . TYR A 1 83 ? -8.194 16.816 6.824 1.00 71.62 83 TYR A N 1
ATOM 671 C CA . TYR A 1 83 ? -7.548 17.725 5.880 1.00 71.62 83 TYR A CA 1
ATOM 672 C C . TYR A 1 83 ? -7.426 19.152 6.410 1.00 71.62 83 TYR A C 1
ATOM 674 O O . TYR A 1 83 ? -7.049 20.033 5.641 1.00 71.62 83 TYR A O 1
ATOM 682 N N . TYR A 1 84 ? -7.825 19.408 7.656 1.00 66.56 84 TYR A N 1
ATOM 683 C CA . TYR A 1 84 ? -7.930 20.772 8.163 1.00 66.56 84 TYR A CA 1
ATOM 684 C C . TYR A 1 84 ? -6.964 21.047 9.302 1.00 66.56 84 TYR A C 1
ATOM 686 O O . TYR A 1 84 ? -6.315 22.089 9.263 1.00 66.56 84 TYR A O 1
ATOM 694 N N . ASP A 1 85 ? -6.834 20.117 10.246 1.00 62.75 85 ASP A N 1
ATOM 695 C CA . ASP A 1 85 ? -6.022 20.324 11.439 1.00 62.75 85 ASP A CA 1
ATOM 696 C C . ASP A 1 85 ? -4.775 19.423 11.441 1.00 62.75 85 ASP A C 1
ATOM 698 O O . ASP A 1 85 ? -4.759 18.314 10.893 1.00 62.75 85 ASP A O 1
ATOM 702 N N . GLU A 1 86 ? -3.696 19.934 12.036 1.00 64.12 86 GLU A N 1
ATOM 703 C CA . GLU A 1 86 ? -2.521 19.137 12.385 1.00 64.12 86 GLU A CA 1
ATOM 704 C C . GLU A 1 86 ? -2.915 18.210 13.536 1.00 64.12 86 GLU A C 1
ATOM 706 O O . GLU A 1 86 ? -3.216 18.672 14.635 1.00 64.12 86 GLU A O 1
ATOM 711 N N . LEU A 1 87 ? -2.943 16.900 13.284 1.00 64.25 87 LEU A N 1
ATOM 712 C CA . LEU A 1 87 ? -3.180 15.920 14.336 1.00 64.25 87 LEU A CA 1
ATOM 713 C C . LEU A 1 87 ? -1.845 15.643 15.040 1.00 64.25 87 LEU A C 1
ATOM 715 O O . LEU A 1 87 ? -0.952 15.073 14.406 1.00 64.25 87 LEU A O 1
ATOM 719 N N . PRO A 1 88 ? -1.661 15.996 16.322 1.00 66.12 88 PRO A N 1
ATOM 720 C CA . PRO A 1 88 ? -0.355 15.837 16.952 1.00 66.12 88 PRO A CA 1
ATOM 721 C C . PRO A 1 88 ? -0.067 14.360 17.298 1.00 66.12 88 PRO A C 1
ATOM 723 O O . PRO A 1 88 ? 1.080 13.910 17.202 1.00 66.12 88 PRO A O 1
ATOM 726 N N . SER A 1 89 ? -1.094 13.561 17.619 1.00 79.75 89 SER A N 1
ATOM 727 C CA . SER A 1 89 ? -0.976 12.120 17.896 1.00 79.75 89 SER A CA 1
ATOM 728 C C . SER A 1 89 ? -2.276 11.351 17.636 1.00 79.75 89 SER A C 1
ATOM 730 O O . SER A 1 89 ? -3.359 11.920 17.561 1.00 79.75 89 SER A O 1
ATOM 732 N N . LEU A 1 90 ? -2.178 10.028 17.480 1.00 84.50 90 LEU A N 1
ATOM 733 C CA . LEU A 1 90 ? -3.330 9.122 17.457 1.00 84.50 90 LEU A CA 1
ATOM 734 C C . LEU A 1 90 ? -2.972 7.824 18.169 1.00 84.50 90 LEU A C 1
ATOM 736 O O . LEU A 1 90 ? -2.026 7.141 17.777 1.00 84.50 90 LEU A O 1
ATOM 740 N N . THR A 1 91 ? -3.768 7.452 19.168 1.00 88.50 91 THR A N 1
ATOM 741 C CA . THR A 1 91 ? -3.629 6.172 19.866 1.00 88.50 91 THR A CA 1
ATOM 742 C C . THR A 1 91 ? -4.849 5.298 19.592 1.00 88.50 91 THR A C 1
ATOM 744 O O . THR A 1 91 ? -5.969 5.620 19.988 1.00 88.50 91 THR A O 1
ATOM 747 N N . LEU A 1 92 ? -4.632 4.160 18.940 1.00 90.06 92 LEU A N 1
ATOM 748 C CA . LEU A 1 92 ? -5.647 3.156 18.632 1.00 90.06 92 LEU A CA 1
ATOM 749 C C . LEU A 1 92 ? -5.362 1.882 19.427 1.00 90.06 92 LEU A C 1
ATOM 751 O O . LEU A 1 92 ? -4.378 1.203 19.157 1.00 90.06 92 LEU A O 1
ATOM 755 N N . ILE A 1 93 ? -6.232 1.545 20.379 1.00 90.69 93 ILE A N 1
ATOM 756 C CA . ILE A 1 93 ? -6.199 0.283 21.131 1.00 90.69 93 ILE A CA 1
ATOM 757 C C . ILE A 1 93 ? -7.452 -0.501 20.755 1.00 90.69 93 ILE A C 1
ATOM 759 O O . ILE A 1 93 ? -8.542 -0.306 21.296 1.00 90.69 93 ILE A O 1
ATOM 763 N N . THR A 1 94 ? -7.317 -1.349 19.745 1.00 92.88 94 THR A N 1
ATOM 764 C CA . THR A 1 94 ? -8.448 -1.995 19.074 1.00 92.88 94 THR A CA 1
ATOM 765 C C . THR A 1 94 ? -8.030 -3.408 18.666 1.00 92.88 94 THR A C 1
ATOM 767 O O . THR A 1 94 ? -7.620 -3.622 17.520 1.00 92.88 94 THR A O 1
ATOM 770 N N . PRO A 1 95 ? -8.089 -4.386 19.591 1.00 92.81 95 PRO A N 1
ATOM 771 C CA . PRO A 1 95 ? -7.507 -5.714 19.393 1.00 92.81 95 PRO A CA 1
ATOM 772 C C . PRO A 1 95 ? -8.070 -6.475 18.189 1.00 92.81 95 PRO A C 1
ATOM 774 O O . PRO A 1 95 ? -7.331 -7.200 17.527 1.00 92.81 95 PRO A O 1
ATOM 777 N N . ASN A 1 96 ? -9.352 -6.262 17.876 1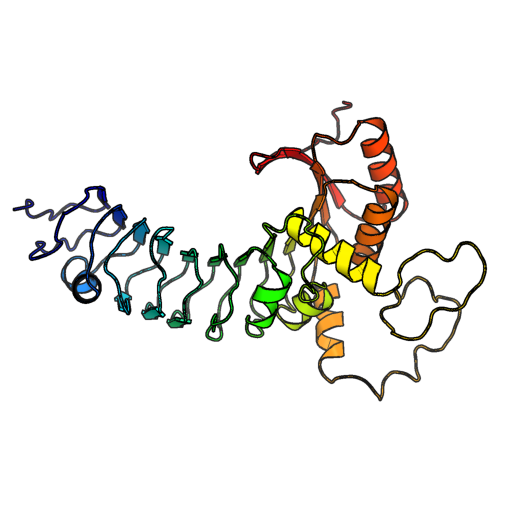.00 95.31 96 ASN A N 1
ATOM 778 C CA . ASN A 1 96 ? -10.058 -6.930 16.783 1.00 95.31 96 ASN A CA 1
ATOM 779 C C . ASN A 1 96 ? -10.068 -6.128 15.467 1.00 95.31 96 ASN A C 1
ATOM 781 O O . ASN A 1 96 ? -10.787 -6.492 14.534 1.00 95.31 96 ASN A O 1
ATOM 785 N N . LEU A 1 97 ? -9.291 -5.041 15.374 1.00 96.44 97 LEU A N 1
ATOM 786 C CA . LEU A 1 97 ? -9.245 -4.204 14.177 1.00 96.44 97 LEU A CA 1
ATOM 787 C C . LEU A 1 97 ? -8.592 -4.965 13.023 1.00 96.44 97 LEU A C 1
ATOM 789 O O . LEU A 1 97 ? -7.450 -5.393 13.125 1.00 96.44 97 LEU A O 1
ATOM 793 N N . ILE A 1 98 ? -9.315 -5.096 11.911 1.00 96.88 98 ILE A N 1
ATOM 794 C CA . ILE A 1 98 ? -8.881 -5.814 10.704 1.00 96.88 98 ILE A CA 1
ATOM 795 C C . ILE A 1 98 ? -8.411 -4.830 9.632 1.00 96.88 98 ILE A C 1
ATOM 797 O O . ILE A 1 98 ? -7.417 -5.089 8.948 1.00 96.88 98 ILE A O 1
ATOM 801 N N . THR A 1 99 ? -9.132 -3.714 9.478 1.00 97.56 99 THR A N 1
ATOM 802 C CA . THR A 1 99 ? -8.875 -2.701 8.446 1.00 97.56 99 THR A CA 1
ATOM 803 C C . THR A 1 99 ? -8.733 -1.316 9.060 1.00 97.56 99 THR A C 1
ATOM 805 O O . THR A 1 99 ? -9.656 -0.823 9.710 1.00 97.56 99 THR A O 1
ATOM 808 N N . LEU A 1 100 ? -7.605 -0.666 8.786 1.00 95.19 100 LEU A N 1
ATOM 809 C CA . LEU A 1 100 ? -7.339 0.717 9.157 1.00 95.19 100 LEU A CA 1
ATOM 810 C C . LEU A 1 100 ? -7.061 1.543 7.904 1.00 95.19 100 LEU A C 1
ATOM 812 O O . LEU A 1 100 ? -6.248 1.163 7.063 1.00 95.19 100 LEU A O 1
ATOM 816 N N . THR A 1 101 ? -7.719 2.689 7.784 1.00 93.69 101 THR A N 1
ATOM 817 C CA . THR A 1 101 ? -7.360 3.722 6.811 1.00 93.69 101 THR A CA 1
ATOM 818 C C . THR A 1 101 ? -7.157 5.042 7.527 1.00 93.69 101 THR A C 1
ATOM 820 O O . THR A 1 101 ? -8.030 5.457 8.287 1.00 93.69 101 THR A O 1
ATOM 823 N N . VAL A 1 102 ? -6.016 5.681 7.288 1.00 90.00 102 VAL A N 1
ATOM 824 C CA . VAL A 1 102 ? -5.681 6.996 7.835 1.00 90.00 102 VAL A CA 1
ATOM 825 C C . VAL A 1 102 ? -5.253 7.899 6.689 1.00 90.00 102 VAL A C 1
ATOM 827 O O . VAL A 1 102 ? -4.282 7.610 5.988 1.00 90.00 102 VAL A O 1
ATOM 830 N N . GLU A 1 103 ? -5.987 8.989 6.511 1.00 88.31 103 GLU A N 1
ATOM 831 C CA . GLU A 1 103 ? -5.660 10.080 5.605 1.00 88.31 103 GLU A CA 1
ATOM 832 C C . GLU A 1 103 ? -5.484 11.367 6.413 1.00 88.31 103 GLU A C 1
ATOM 834 O O . GLU A 1 103 ? -6.433 11.830 7.043 1.00 88.31 103 GLU A O 1
ATOM 839 N N . CYS A 1 104 ? -4.280 11.933 6.413 1.00 79.75 104 CYS A N 1
ATOM 840 C CA . CYS A 1 104 ? -3.934 13.066 7.272 1.00 79.75 104 CYS A CA 1
ATOM 841 C C . CYS A 1 104 ? -2.950 14.011 6.583 1.00 79.75 104 CYS A C 1
ATOM 843 O O . CYS A 1 104 ? -2.033 13.545 5.896 1.00 79.75 104 CYS A O 1
ATOM 845 N N . LEU A 1 105 ? -3.131 15.326 6.769 1.00 73.81 105 LEU A N 1
ATOM 846 C CA . LEU A 1 105 ? -2.219 16.324 6.209 1.00 73.81 105 LEU A CA 1
ATOM 847 C C . LEU A 1 105 ? -0.797 16.099 6.708 1.00 73.81 105 LEU A C 1
ATOM 849 O O . LEU A 1 105 ? 0.039 15.694 5.902 1.00 73.81 105 LEU A O 1
ATOM 853 N N . ASP A 1 106 ? -0.594 16.278 8.013 1.00 68.44 106 ASP A N 1
ATOM 854 C CA . ASP A 1 106 ? 0.667 16.038 8.702 1.00 68.44 106 ASP A CA 1
ATOM 855 C C . ASP A 1 106 ? 0.585 14.735 9.497 1.00 68.44 106 ASP A C 1
ATOM 857 O O . ASP A 1 106 ? -0.357 14.552 10.273 1.00 68.44 106 ASP A O 1
ATOM 861 N N . PRO A 1 107 ? 1.458 13.753 9.227 1.00 61.34 107 PRO A N 1
ATOM 862 C CA . PRO A 1 107 ? 1.267 12.427 9.767 1.00 61.34 107 PRO A CA 1
ATOM 863 C C . PRO A 1 107 ? 1.643 12.385 11.255 1.00 61.34 107 PRO A C 1
ATOM 865 O O . PRO A 1 107 ? 2.790 12.664 11.606 1.00 61.34 107 PRO A O 1
ATOM 868 N N . PRO A 1 108 ? 0.698 11.982 12.118 1.00 65.56 108 PRO A N 1
ATOM 869 C CA . PRO A 1 108 ? 0.865 12.022 13.562 1.00 65.56 108 PRO A CA 1
ATOM 870 C C . PRO A 1 108 ? 1.929 11.039 14.054 1.00 65.56 108 PRO A C 1
ATOM 872 O O . PRO A 1 108 ? 2.296 10.071 13.373 1.00 65.56 108 PRO A O 1
ATOM 875 N N . THR A 1 109 ? 2.302 11.191 15.328 1.00 75.44 109 THR A N 1
ATOM 876 C CA . THR A 1 109 ? 2.776 10.035 16.101 1.00 75.44 109 THR A CA 1
ATOM 877 C C . THR A 1 109 ? 1.604 9.056 16.238 1.00 75.44 109 THR A C 1
ATOM 879 O O . THR A 1 109 ? 0.672 9.299 17.005 1.00 75.44 109 THR A O 1
ATOM 882 N N . ILE A 1 110 ? 1.615 7.973 15.455 1.00 79.88 110 ILE A N 1
ATOM 883 C CA . ILE A 1 110 ? 0.531 6.984 15.416 1.00 79.88 110 ILE A CA 1
ATOM 884 C C . ILE A 1 110 ? 0.927 5.745 16.220 1.00 79.88 110 ILE A C 1
ATOM 886 O O . ILE A 1 110 ? 1.755 4.940 15.799 1.00 79.88 110 ILE A O 1
ATOM 890 N N . TYR A 1 111 ? 0.275 5.540 17.358 1.00 85.56 111 TYR A N 1
ATOM 891 C CA . TYR A 1 111 ? 0.378 4.304 18.121 1.00 85.56 111 TYR A CA 1
ATOM 892 C C . TYR A 1 111 ? -0.830 3.409 17.833 1.00 85.56 111 TYR A C 1
ATOM 894 O O . TYR A 1 111 ? -1.969 3.767 18.121 1.00 85.56 111 TYR A O 1
ATOM 902 N N . ILE A 1 112 ? -0.585 2.232 17.259 1.00 87.81 112 ILE A N 1
ATOM 903 C CA . ILE A 1 112 ? -1.608 1.234 16.921 1.00 87.81 112 ILE A CA 1
ATOM 904 C C . ILE A 1 112 ? -1.335 -0.079 17.660 1.00 87.81 112 ILE A C 1
ATOM 906 O O . ILE A 1 112 ? -0.431 -0.835 17.311 1.00 87.81 112 ILE A O 1
ATOM 910 N N . GLU A 1 113 ? -2.190 -0.405 18.618 1.00 90.12 113 GLU A N 1
ATOM 911 C CA . GLU A 1 113 ? -2.287 -1.723 19.230 1.00 90.12 113 GLU A CA 1
ATOM 912 C C . GLU A 1 113 ? -3.477 -2.475 18.622 1.00 90.12 113 GLU A C 1
ATOM 914 O O . GLU A 1 113 ? -4.617 -2.418 19.090 1.00 90.12 113 GLU A O 1
ATOM 919 N N . ALA A 1 114 ? -3.201 -3.146 17.504 1.00 92.06 114 ALA A N 1
ATOM 920 C CA . ALA A 1 114 ? -4.177 -3.907 16.732 1.00 92.06 114 ALA A CA 1
ATOM 921 C C . ALA A 1 114 ? -3.539 -5.207 16.205 1.00 92.06 114 ALA A C 1
ATOM 923 O O . ALA A 1 114 ? -3.170 -5.281 15.030 1.00 92.06 114 ALA A O 1
ATOM 924 N N . PRO A 1 115 ? -3.372 -6.243 17.051 1.00 92.19 115 PRO A N 1
ATOM 925 C CA . PRO A 1 115 ? -2.762 -7.514 16.660 1.00 92.19 115 PRO A CA 1
ATOM 926 C C . PRO A 1 115 ? -3.441 -8.175 15.454 1.00 92.19 115 PRO A C 1
ATOM 928 O O . PRO A 1 115 ? -2.758 -8.810 14.656 1.00 92.19 115 PRO A O 1
ATOM 931 N N . MET A 1 116 ? -4.754 -8.003 15.263 1.00 94.69 116 MET A N 1
ATOM 932 C CA . MET A 1 116 ? -5.492 -8.579 14.128 1.00 94.69 116 MET A CA 1
ATOM 933 C C . MET A 1 116 ? -5.421 -7.753 12.830 1.00 94.69 116 MET A C 1
ATOM 935 O O . MET A 1 116 ? -6.016 -8.156 11.825 1.00 94.69 116 MET A O 1
ATOM 939 N N . LEU A 1 117 ? -4.700 -6.624 12.818 1.00 95.75 117 LEU A N 1
ATOM 940 C CA . LEU A 1 117 ? -4.672 -5.724 11.667 1.00 95.75 117 LEU A CA 1
ATOM 941 C C . LEU A 1 117 ? -4.060 -6.419 10.448 1.00 95.75 117 LEU A C 1
ATOM 943 O O . LEU A 1 117 ? -2.883 -6.776 10.441 1.00 95.75 117 LEU A O 1
ATOM 947 N N . SER A 1 118 ? -4.871 -6.570 9.401 1.00 96.88 118 SER A N 1
ATOM 948 C CA . SER A 1 118 ? -4.510 -7.254 8.154 1.00 96.88 118 SER A CA 1
ATOM 949 C C . SER A 1 118 ? -4.394 -6.285 6.975 1.00 96.88 118 SER A C 1
ATOM 951 O O . SER A 1 118 ? -3.576 -6.497 6.075 1.00 96.88 118 SER A O 1
ATOM 953 N N . HIS A 1 119 ? -5.174 -5.200 6.982 1.00 97.44 119 HIS A N 1
ATOM 954 C CA . HIS A 1 119 ? -5.203 -4.208 5.910 1.00 97.44 119 HIS A CA 1
ATOM 955 C C . HIS A 1 119 ? -4.941 -2.814 6.469 1.00 97.44 119 HIS A C 1
ATOM 957 O O . HIS A 1 119 ? -5.725 -2.305 7.270 1.00 97.44 119 HIS A O 1
ATOM 963 N N . PHE A 1 120 ? -3.859 -2.184 6.015 1.00 94.75 120 PHE A N 1
ATOM 964 C CA . PHE A 1 120 ? -3.521 -0.822 6.403 1.00 94.75 120 PHE A CA 1
ATOM 965 C C . PHE A 1 120 ? -3.335 0.060 5.172 1.00 94.75 120 PHE A C 1
ATOM 967 O O . PHE A 1 120 ? -2.527 -0.231 4.290 1.00 94.75 120 PHE A O 1
ATOM 974 N N . HIS A 1 121 ? -4.108 1.138 5.124 1.00 93.56 121 HIS A N 1
ATOM 975 C CA . HIS A 1 121 ? -4.014 2.189 4.128 1.00 93.56 121 HIS A CA 1
ATOM 976 C C . HIS A 1 121 ? -3.576 3.469 4.830 1.00 93.56 121 HIS A C 1
ATOM 978 O O . HIS A 1 121 ? -4.281 3.989 5.692 1.00 93.56 121 HIS A O 1
ATOM 984 N N . PHE A 1 122 ? -2.421 3.988 4.435 1.00 90.00 122 PHE A N 1
ATOM 985 C CA . PHE A 1 122 ? -1.859 5.200 5.001 1.00 90.00 122 PHE A CA 1
ATOM 986 C C . PHE A 1 122 ? -1.599 6.249 3.918 1.00 90.00 122 PHE A C 1
ATOM 988 O O . PHE A 1 122 ? -0.868 5.984 2.965 1.00 90.00 122 PHE A O 1
ATOM 995 N N . ASN A 1 123 ? -2.195 7.432 4.061 1.00 87.25 123 ASN A N 1
ATOM 996 C CA . ASN A 1 123 ? -2.094 8.547 3.124 1.00 87.25 123 ASN A CA 1
ATOM 997 C C . ASN A 1 123 ? -1.639 9.819 3.851 1.00 87.25 123 ASN A C 1
ATOM 999 O O . ASN A 1 123 ? -2.448 10.499 4.480 1.00 87.25 123 ASN A O 1
ATOM 1003 N N . ALA A 1 124 ? -0.363 10.161 3.702 1.00 81.00 124 ALA A N 1
ATOM 1004 C CA . ALA A 1 124 ? 0.200 11.429 4.149 1.00 81.00 124 ALA A CA 1
ATOM 1005 C C . ALA A 1 124 ? 0.138 12.476 3.020 1.00 81.00 124 ALA A C 1
ATOM 1007 O O . ALA A 1 124 ? 0.383 12.171 1.839 1.00 81.00 124 ALA A O 1
ATOM 1008 N N . PHE A 1 125 ? -0.196 13.726 3.352 1.00 73.25 125 PHE A N 1
ATOM 1009 C CA . PHE A 1 125 ? -0.157 14.832 2.386 1.00 73.25 125 PHE A CA 1
ATOM 1010 C C . PHE A 1 125 ? 1.054 15.756 2.555 1.00 73.25 125 PHE A C 1
ATOM 1012 O O . PHE A 1 125 ? 1.302 16.506 1.618 1.00 73.25 125 PHE A O 1
ATOM 1019 N N . THR A 1 126 ? 1.824 15.660 3.643 1.00 69.56 126 THR A N 1
ATOM 1020 C CA . THR A 1 126 ? 3.084 16.396 3.888 1.00 69.56 126 THR A CA 1
ATOM 1021 C C . THR A 1 126 ? 4.261 15.440 4.178 1.00 69.56 126 THR A C 1
ATOM 1023 O O . THR A 1 126 ? 4.189 14.233 3.908 1.00 69.56 126 THR A O 1
ATOM 1026 N N . HIS A 1 127 ? 5.385 15.990 4.658 1.00 65.31 127 HIS A N 1
ATOM 1027 C CA . HIS A 1 127 ? 6.571 15.240 5.067 1.00 65.31 127 HIS A CA 1
ATOM 1028 C C . HIS A 1 127 ? 6.321 14.501 6.386 1.00 65.31 127 HIS A C 1
ATOM 1030 O O . HIS A 1 127 ? 5.922 15.087 7.381 1.00 65.31 127 HIS A O 1
ATOM 1036 N N . ALA A 1 128 ? 6.560 13.190 6.389 1.00 58.22 128 ALA A N 1
ATOM 1037 C CA . ALA A 1 128 ? 6.256 12.319 7.520 1.00 58.22 128 ALA A CA 1
ATOM 1038 C C . ALA A 1 128 ? 7.316 12.261 8.630 1.00 58.22 128 ALA A C 1
ATOM 1040 O O . ALA A 1 128 ? 7.862 11.192 8.918 1.00 58.22 128 ALA A O 1
ATOM 1041 N N . ASP A 1 129 ? 7.709 13.416 9.165 1.00 58.62 129 ASP A N 1
ATOM 1042 C CA . ASP A 1 129 ? 8.964 13.542 9.916 1.00 58.62 129 ASP A CA 1
ATOM 1043 C C . ASP A 1 129 ? 8.946 12.767 11.246 1.00 58.62 129 ASP A C 1
ATOM 1045 O O . ASP A 1 129 ? 9.953 12.143 11.615 1.00 58.62 129 ASP A O 1
ATOM 1049 N N . THR A 1 130 ? 7.784 12.708 11.901 1.00 58.06 130 THR A N 1
ATOM 1050 C CA . THR A 1 130 ? 7.543 12.101 13.226 1.00 58.06 130 THR A CA 1
ATOM 1051 C C . THR A 1 130 ? 6.813 10.757 13.176 1.00 58.06 130 THR A C 1
ATOM 1053 O O . THR A 1 130 ? 6.516 10.174 14.218 1.00 58.06 130 THR A O 1
ATOM 1056 N N . PHE A 1 131 ? 6.560 10.216 11.981 1.00 64.81 131 PHE A N 1
ATOM 1057 C CA . PHE A 1 131 ? 5.819 8.969 11.827 1.00 64.81 131 PHE A CA 1
ATOM 1058 C C . PHE A 1 131 ? 6.582 7.792 12.457 1.00 64.81 131 PHE A C 1
ATOM 1060 O O . PHE A 1 131 ? 7.634 7.372 11.969 1.00 64.81 131 PHE A O 1
ATOM 1067 N N . MET A 1 132 ? 6.040 7.257 13.548 1.00 65.44 132 MET A N 1
ATOM 1068 C CA . MET A 1 132 ? 6.485 6.021 14.183 1.00 65.44 132 MET A CA 1
ATOM 1069 C C . MET A 1 132 ? 5.359 5.010 14.087 1.00 65.44 132 MET A C 1
ATOM 1071 O O . MET A 1 132 ? 4.219 5.340 14.389 1.00 65.44 132 MET A O 1
ATOM 1075 N N . VAL A 1 133 ? 5.676 3.784 13.678 1.00 67.81 133 VAL A N 1
ATOM 1076 C CA . VAL A 1 133 ? 4.678 2.721 13.555 1.00 67.81 133 VAL A CA 1
ATOM 1077 C C . VAL A 1 133 ? 5.076 1.552 14.435 1.00 67.81 133 VAL A C 1
ATOM 1079 O O . VAL A 1 133 ? 6.230 1.113 14.364 1.00 67.81 133 VAL A O 1
ATOM 1082 N N . PRO A 1 134 ? 4.154 1.013 15.247 1.00 70.38 134 PRO A N 1
ATOM 1083 C CA . PRO A 1 134 ? 4.423 -0.210 15.975 1.00 70.38 134 PRO A CA 1
ATOM 1084 C C . PRO A 1 134 ? 4.614 -1.389 15.020 1.00 70.38 134 PRO A C 1
ATOM 1086 O O . PRO A 1 134 ? 4.215 -1.382 13.854 1.00 70.38 134 PRO A O 1
ATOM 1089 N N . LYS A 1 135 ? 5.250 -2.436 15.537 1.00 79.75 135 LYS A N 1
ATOM 1090 C CA . LYS A 1 135 ? 5.450 -3.685 14.811 1.00 79.75 135 LYS A CA 1
ATOM 1091 C C . LYS A 1 135 ? 4.095 -4.338 14.533 1.00 79.75 135 LYS A C 1
ATOM 1093 O O . LYS A 1 135 ? 3.346 -4.619 15.462 1.00 79.75 135 LYS A O 1
ATOM 1098 N N . PHE A 1 136 ? 3.814 -4.638 13.269 1.00 85.94 136 PHE A N 1
ATOM 1099 C CA . PHE A 1 136 ? 2.599 -5.356 12.894 1.00 85.94 136 PHE A CA 1
ATOM 1100 C C . PHE A 1 136 ? 2.817 -6.867 12.869 1.00 85.94 136 PHE A C 1
ATOM 1102 O O . PHE A 1 136 ? 3.746 -7.362 12.228 1.00 85.94 136 PHE A O 1
ATOM 1109 N N . GLU A 1 137 ? 1.924 -7.609 13.521 1.00 87.00 137 GLU A N 1
ATOM 1110 C CA . GLU A 1 137 ? 2.013 -9.071 13.594 1.00 87.00 137 GLU A CA 1
ATOM 1111 C C . GLU A 1 137 ? 1.344 -9.769 12.411 1.00 87.00 137 GLU A C 1
ATOM 1113 O O . GLU A 1 137 ? 1.882 -10.753 11.913 1.00 87.00 137 GLU A O 1
ATOM 1118 N N . ASN A 1 138 ? 0.213 -9.245 11.920 1.00 93.25 138 ASN A N 1
ATOM 1119 C CA . ASN A 1 138 ? -0.634 -9.926 10.930 1.00 93.25 138 ASN A CA 1
ATOM 1120 C C . ASN A 1 138 ? -0.880 -9.129 9.638 1.00 93.25 138 ASN A C 1
ATOM 1122 O O . ASN A 1 138 ? -1.663 -9.560 8.794 1.00 93.25 138 ASN A O 1
ATOM 1126 N N . LEU A 1 139 ? -0.188 -8.002 9.443 1.00 95.75 139 LEU A N 1
ATOM 1127 C CA . LEU A 1 139 ? -0.424 -7.113 8.305 1.00 95.75 139 LEU A CA 1
ATOM 1128 C C . LEU A 1 139 ? -0.121 -7.795 6.963 1.00 95.75 139 LEU A C 1
ATOM 1130 O O . LEU A 1 139 ? 1.032 -8.074 6.658 1.00 95.75 139 LEU A O 1
ATOM 1134 N N . LYS A 1 140 ? -1.150 -8.025 6.138 1.00 97.25 140 LYS A N 1
ATOM 1135 C CA . LYS A 1 140 ? -1.044 -8.682 4.822 1.00 97.25 140 LYS A CA 1
ATOM 1136 C C . LYS A 1 140 ? -1.019 -7.702 3.661 1.00 97.25 140 LYS A C 1
ATOM 1138 O O . LYS A 1 140 ? -0.286 -7.907 2.692 1.00 97.25 140 LYS A O 1
ATOM 1143 N N . THR A 1 141 ? -1.845 -6.662 3.737 1.00 97.62 141 THR A N 1
ATOM 1144 C CA . THR A 1 141 ? -1.988 -5.652 2.686 1.00 97.62 141 THR A CA 1
ATOM 1145 C C . THR A 1 141 ? -1.595 -4.292 3.222 1.00 97.62 141 THR A C 1
ATOM 1147 O O . THR A 1 141 ? -2.185 -3.815 4.192 1.00 97.62 141 THR A O 1
ATOM 1150 N N . LEU A 1 142 ? -0.639 -3.658 2.552 1.00 96.50 142 LEU A N 1
ATOM 1151 C CA . LEU A 1 142 ? -0.167 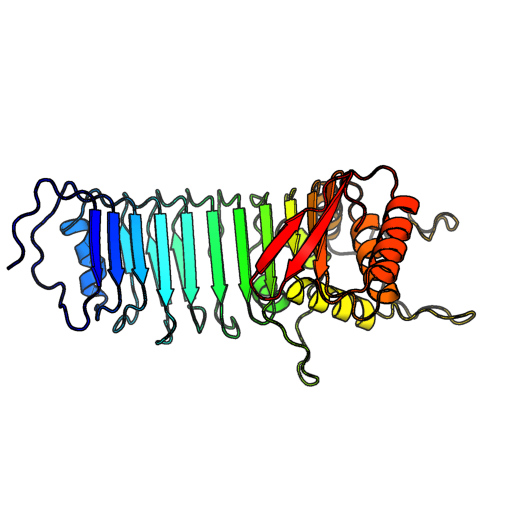-2.327 2.889 1.00 96.50 142 LEU A CA 1
ATOM 1152 C C . LEU A 1 142 ? -0.295 -1.410 1.674 1.00 96.50 142 LEU A C 1
ATOM 1154 O O . LEU A 1 142 ? 0.239 -1.693 0.600 1.00 96.50 142 LEU A O 1
ATOM 1158 N N . TRP A 1 143 ? -1.006 -0.306 1.849 1.00 95.19 143 TRP A N 1
ATOM 1159 C CA . TRP A 1 143 ? -1.098 0.768 0.874 1.00 95.19 143 TRP A CA 1
ATOM 1160 C C . TRP A 1 143 ? -0.513 2.028 1.493 1.00 95.19 143 TRP A C 1
ATOM 1162 O O . TRP A 1 143 ? -0.924 2.422 2.583 1.00 95.19 143 TRP A O 1
ATOM 1172 N N . LEU A 1 144 ? 0.446 2.642 0.807 1.00 92.75 144 LEU A N 1
ATOM 1173 C CA . LEU A 1 144 ? 1.163 3.823 1.267 1.00 92.75 144 LEU A CA 1
ATOM 1174 C C . LEU A 1 144 ? 1.076 4.925 0.221 1.00 92.75 144 LEU A C 1
ATOM 1176 O O . LEU A 1 144 ? 1.428 4.695 -0.937 1.00 92.75 144 LEU A O 1
ATOM 1180 N N . GLN A 1 145 ? 0.694 6.126 0.646 1.00 89.12 145 GLN A N 1
ATOM 1181 C CA . GLN A 1 145 ? 0.755 7.332 -0.164 1.00 89.12 145 GLN A CA 1
ATOM 1182 C C . GLN A 1 145 ? 1.422 8.478 0.579 1.00 89.12 145 GLN A C 1
ATOM 1184 O O . GLN A 1 145 ? 1.087 8.754 1.726 1.00 89.12 145 GLN A O 1
ATOM 1189 N N . ALA A 1 146 ? 2.346 9.159 -0.092 1.00 86.50 146 ALA A N 1
ATOM 1190 C CA . ALA A 1 146 ? 3.049 10.329 0.432 1.00 86.50 146 ALA A CA 1
ATOM 1191 C C . ALA A 1 146 ? 3.425 11.291 -0.705 1.00 86.50 146 ALA A C 1
ATOM 1193 O O . ALA A 1 146 ? 3.270 10.951 -1.880 1.00 86.50 146 ALA A O 1
ATOM 1194 N N . ILE A 1 147 ? 3.947 12.480 -0.378 1.00 83.00 147 ILE A N 1
ATOM 1195 C CA . ILE A 1 147 ? 4.621 13.322 -1.382 1.00 83.00 147 ILE A CA 1
ATOM 1196 C C . ILE A 1 147 ? 5.853 12.596 -1.928 1.00 83.00 147 ILE A C 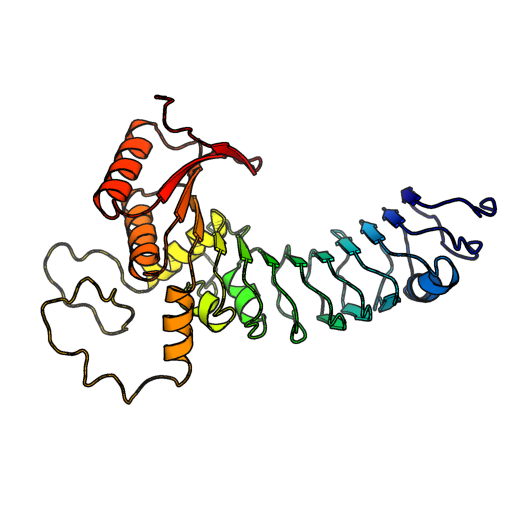1
ATOM 1198 O O . ILE A 1 147 ? 6.011 12.544 -3.139 1.00 83.00 147 ILE A O 1
ATOM 1202 N N . HIS A 1 148 ? 6.664 12.002 -1.047 1.00 83.25 148 HIS A N 1
ATOM 1203 C CA . HIS A 1 148 ? 7.848 11.221 -1.406 1.00 83.25 148 HIS A CA 1
ATOM 1204 C C . HIS A 1 148 ? 7.788 9.860 -0.728 1.00 83.25 148 HIS A C 1
ATOM 1206 O O . HIS A 1 148 ? 7.882 9.760 0.503 1.00 83.25 148 HIS A O 1
ATOM 1212 N N . ILE A 1 149 ? 7.636 8.794 -1.511 1.00 87.00 149 ILE A N 1
ATOM 1213 C CA . ILE A 1 149 ? 7.455 7.460 -0.931 1.00 87.00 149 ILE A CA 1
ATOM 1214 C C . ILE A 1 149 ? 8.742 6.955 -0.274 1.00 87.00 149 ILE A C 1
ATOM 1216 O O . ILE A 1 149 ? 8.692 6.266 0.749 1.00 87.00 149 ILE A O 1
ATOM 1220 N N . GLY A 1 150 ? 9.902 7.356 -0.810 1.00 84.38 150 GLY A N 1
ATOM 1221 C CA . GLY A 1 150 ? 11.205 7.035 -0.236 1.00 84.38 150 GLY A CA 1
ATOM 1222 C C . GLY A 1 150 ? 11.333 7.470 1.225 1.00 84.38 150 GLY A C 1
ATOM 1223 O O . GLY A 1 150 ? 11.916 6.732 2.023 1.00 84.38 150 GLY A O 1
ATOM 1224 N N . PHE A 1 151 ? 10.749 8.616 1.594 1.00 80.69 151 PHE A N 1
ATOM 1225 C CA . PHE A 1 151 ? 10.789 9.138 2.959 1.00 80.69 151 PHE A CA 1
ATOM 1226 C C . PHE A 1 151 ? 9.952 8.297 3.918 1.00 80.69 151 PHE A C 1
ATOM 1228 O O . PHE A 1 151 ? 10.452 7.847 4.952 1.00 80.69 151 PHE A O 1
ATOM 1235 N N . LEU A 1 152 ? 8.709 8.021 3.523 1.00 84.94 152 LEU A N 1
ATOM 1236 C CA . LEU A 1 152 ? 7.777 7.226 4.306 1.00 84.94 152 LEU A CA 1
ATOM 1237 C C . LEU A 1 152 ? 8.345 5.827 4.579 1.00 84.94 152 LEU A C 1
ATOM 1239 O O . LEU A 1 152 ? 8.346 5.369 5.717 1.00 84.94 152 LEU A O 1
ATOM 1243 N N . LEU A 1 153 ? 8.942 5.186 3.569 1.00 87.81 153 LEU A N 1
ATOM 1244 C CA . LEU A 1 153 ? 9.581 3.877 3.727 1.00 87.81 153 LEU A CA 1
ATOM 1245 C C . LEU A 1 153 ? 10.711 3.873 4.769 1.00 87.81 153 LEU A 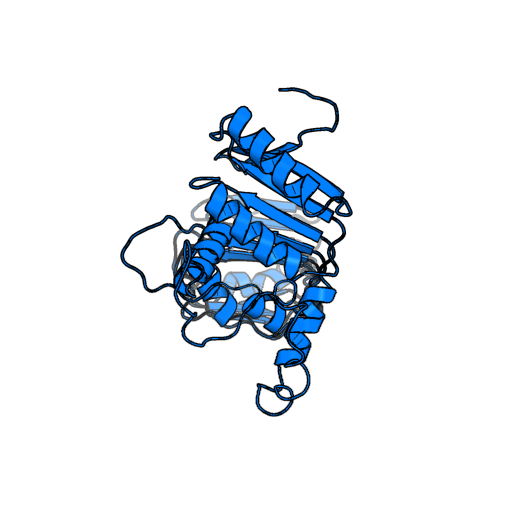C 1
ATOM 1247 O O . LEU A 1 153 ? 10.873 2.881 5.460 1.00 87.81 153 LEU A O 1
ATOM 1251 N N . SER A 1 154 ? 11.482 4.956 4.940 1.00 83.62 154 SER A N 1
ATOM 1252 C CA . SER A 1 154 ? 12.542 5.002 5.978 1.00 83.62 154 SER A CA 1
ATOM 1253 C C . SER A 1 154 ? 12.015 4.916 7.406 1.00 83.62 154 SER A C 1
ATOM 1255 O O . SER A 1 154 ? 12.795 4.659 8.317 1.00 83.62 154 SER A O 1
ATOM 1257 N N . LYS A 1 155 ? 10.728 5.198 7.600 1.00 81.75 155 LYS A N 1
ATOM 1258 C CA . LYS A 1 155 ? 10.071 5.243 8.905 1.00 81.75 155 LYS A CA 1
ATOM 1259 C C . LYS A 1 155 ? 9.298 3.960 9.207 1.00 81.75 155 LYS A C 1
ATOM 1261 O O . LYS A 1 155 ? 8.930 3.719 10.352 1.00 81.75 155 LYS A O 1
ATOM 1266 N N . PHE A 1 156 ? 9.050 3.133 8.191 1.00 85.56 156 PHE A N 1
ATOM 1267 C CA . PHE A 1 156 ? 8.329 1.881 8.369 1.00 85.56 156 PHE A CA 1
ATOM 1268 C C . PHE A 1 156 ? 9.209 0.822 9.043 1.00 85.56 156 PHE A C 1
ATOM 1270 O O . PHE A 1 156 ? 10.370 0.654 8.662 1.00 85.56 156 PHE A O 1
ATOM 1277 N N . PRO A 1 157 ? 8.668 0.066 10.014 1.00 87.19 157 PRO A N 1
ATOM 1278 C CA . PRO A 1 157 ? 9.372 -1.058 10.600 1.00 87.19 157 PRO A CA 1
ATOM 1279 C C . PRO A 1 157 ? 9.455 -2.225 9.612 1.00 87.19 157 PRO A C 1
ATOM 1281 O O . PRO A 1 157 ? 8.583 -2.425 8.759 1.00 87.19 157 PRO A O 1
ATOM 1284 N N . PHE A 1 158 ? 10.478 -3.058 9.793 1.00 90.12 158 PHE A N 1
ATOM 1285 C CA . PHE A 1 158 ? 10.564 -4.356 9.132 1.00 90.12 158 PHE A CA 1
ATOM 1286 C C . PHE A 1 158 ? 9.295 -5.180 9.395 1.00 90.12 158 PHE A C 1
ATOM 1288 O O . PHE A 1 158 ? 8.953 -5.465 10.546 1.00 90.12 158 PHE A O 1
ATOM 1295 N N . THR A 1 159 ? 8.608 -5.585 8.327 1.00 92.31 159 THR A N 1
ATOM 1296 C CA . THR A 1 159 ? 7.313 -6.266 8.400 1.00 92.31 159 THR A CA 1
ATOM 1297 C C . THR A 1 159 ? 7.248 -7.415 7.394 1.00 92.31 159 THR A C 1
ATOM 1299 O O . THR A 1 159 ? 6.801 -7.273 6.257 1.00 92.31 159 THR A O 1
ATOM 1302 N N . LYS A 1 160 ? 7.660 -8.608 7.835 1.00 93.12 160 LYS A N 1
ATOM 1303 C CA . LYS A 1 160 ? 7.685 -9.827 7.005 1.00 93.12 160 LYS A CA 1
ATOM 1304 C C . LYS A 1 160 ? 6.310 -10.363 6.594 1.00 93.12 160 LYS A C 1
AT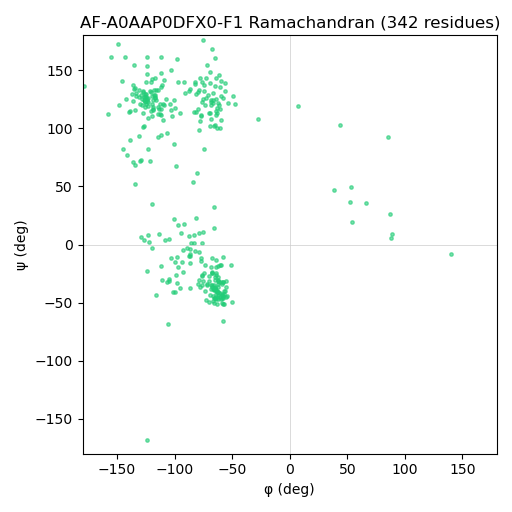OM 1306 O O . LYS A 1 160 ? 6.244 -11.307 5.821 1.00 93.12 160 LYS A O 1
ATOM 1311 N N . THR A 1 161 ? 5.217 -9.874 7.163 1.00 95.00 161 THR A N 1
ATOM 1312 C CA . THR A 1 161 ? 3.874 -10.416 6.906 1.00 95.00 161 THR A CA 1
ATOM 1313 C C . THR A 1 161 ? 3.196 -9.809 5.686 1.00 95.00 161 THR A C 1
ATOM 1315 O O . THR A 1 161 ? 2.251 -10.413 5.177 1.00 95.00 161 THR A O 1
ATOM 1318 N N . VAL A 1 162 ? 3.700 -8.672 5.190 1.00 96.75 162 VAL A N 1
ATOM 1319 C CA . VAL A 1 162 ? 3.131 -7.974 4.035 1.00 96.75 162 VAL A CA 1
ATOM 1320 C C . VAL A 1 162 ? 3.350 -8.800 2.772 1.00 96.75 162 VAL A C 1
ATOM 1322 O O . VAL A 1 162 ? 4.481 -9.059 2.368 1.00 96.75 162 VAL A O 1
ATOM 1325 N N . GLU A 1 163 ? 2.250 -9.167 2.122 1.00 97.44 163 GLU A N 1
ATOM 1326 C CA . GLU A 1 163 ? 2.235 -9.932 0.872 1.00 97.44 163 GLU A CA 1
ATOM 1327 C C . GLU A 1 163 ? 1.853 -9.052 -0.322 1.00 97.44 163 GLU A C 1
ATOM 1329 O O . GLU A 1 163 ? 2.328 -9.274 -1.439 1.00 97.44 163 GLU A O 1
ATOM 1334 N N . THR A 1 164 ? 0.994 -8.053 -0.092 1.00 97.88 164 THR A N 1
ATOM 1335 C CA . THR A 1 164 ? 0.537 -7.100 -1.109 1.00 97.88 164 THR A CA 1
ATOM 1336 C C . THR A 1 164 ? 0.901 -5.685 -0.689 1.00 97.88 164 THR A C 1
ATOM 1338 O O . THR A 1 164 ? 0.376 -5.174 0.298 1.00 97.88 164 THR A O 1
ATOM 1341 N N . LEU A 1 165 ? 1.778 -5.049 -1.462 1.00 97.81 165 LEU A N 1
ATOM 1342 C CA . LEU A 1 165 ? 2.257 -3.696 -1.219 1.00 97.81 165 LEU A CA 1
ATOM 1343 C C . LEU A 1 165 ? 1.865 -2.777 -2.371 1.00 97.81 165 LEU A C 1
ATOM 1345 O O . LEU A 1 165 ? 2.058 -3.101 -3.543 1.00 97.81 165 LEU A O 1
ATOM 1349 N N . THR A 1 166 ? 1.335 -1.612 -2.033 1.00 96.75 166 THR A N 1
ATOM 1350 C CA . THR A 1 166 ? 0.980 -0.579 -2.996 1.00 96.75 166 THR A CA 1
ATOM 1351 C C . THR A 1 166 ? 1.602 0.751 -2.593 1.00 96.75 166 THR A C 1
ATOM 1353 O O . THR A 1 166 ? 1.405 1.215 -1.475 1.00 96.75 166 THR A O 1
ATOM 1356 N N . LEU A 1 167 ? 2.361 1.346 -3.509 1.00 95.12 167 LEU A N 1
ATOM 1357 C CA . LEU A 1 167 ? 3.166 2.541 -3.301 1.00 95.12 167 LEU A CA 1
ATOM 1358 C C . LEU A 1 167 ? 2.682 3.657 -4.225 1.00 95.12 167 LEU A C 1
ATOM 1360 O O . LEU A 1 167 ? 2.779 3.556 -5.452 1.00 95.12 167 LEU A O 1
ATOM 1364 N N . TYR A 1 168 ? 2.173 4.723 -3.622 1.00 90.94 168 TYR A N 1
ATOM 1365 C CA . TYR A 1 168 ? 1.732 5.926 -4.301 1.00 90.94 168 TYR A CA 1
ATOM 1366 C C . TYR A 1 168 ? 2.586 7.112 -3.874 1.00 90.94 168 TYR A C 1
ATOM 1368 O O . TYR A 1 168 ? 2.683 7.467 -2.707 1.00 90.94 168 TYR A O 1
ATOM 1376 N N . SER A 1 169 ? 3.182 7.779 -4.844 1.00 88.50 169 SER A N 1
ATOM 1377 C CA . SER A 1 169 ? 3.796 9.075 -4.626 1.00 88.50 169 SER A CA 1
ATOM 1378 C C . SER A 1 169 ? 3.004 10.157 -5.342 1.00 88.50 169 SER A C 1
ATOM 1380 O O . SER A 1 169 ? 2.579 9.978 -6.489 1.00 88.50 169 SER A O 1
ATOM 1382 N N . LYS A 1 170 ? 2.802 11.280 -4.654 1.00 81.56 170 LYS A N 1
ATOM 1383 C CA . LYS A 1 170 ? 2.262 12.520 -5.223 1.00 81.56 170 LYS A CA 1
ATOM 1384 C C . LYS A 1 170 ? 3.366 13.385 -5.842 1.00 81.56 170 LYS A C 1
ATOM 1386 O O . LYS A 1 170 ? 3.047 14.474 -6.323 1.00 81.56 170 LYS A O 1
ATOM 1391 N N . TYR A 1 171 ? 4.624 12.925 -5.823 1.00 69.12 171 TYR A N 1
ATOM 1392 C CA . TYR A 1 171 ? 5.779 13.669 -6.304 1.00 69.12 171 TYR A CA 1
ATOM 1393 C C . TYR A 1 171 ? 5.533 14.243 -7.697 1.00 69.12 171 TYR A C 1
ATOM 1395 O O . TYR A 1 171 ? 5.151 13.544 -8.641 1.00 69.12 171 TYR A O 1
ATOM 1403 N N . LYS A 1 172 ? 5.777 15.547 -7.807 1.00 63.62 172 LYS A N 1
ATOM 1404 C CA . LYS A 1 172 ? 5.893 16.263 -9.071 1.00 63.62 172 LYS A CA 1
ATOM 1405 C C . LYS A 1 172 ? 7.339 16.741 -9.165 1.00 63.62 172 LYS A C 1
ATOM 1407 O O . LYS A 1 172 ? 7.820 17.303 -8.186 1.00 63.62 172 LYS A O 1
ATOM 1412 N N . PRO A 1 173 ? 8.019 16.551 -10.304 1.00 54.75 173 PRO A N 1
ATOM 1413 C CA . PRO A 1 173 ? 9.422 16.913 -10.441 1.00 54.75 173 PRO A CA 1
ATOM 1414 C C . PRO A 1 173 ? 9.618 18.413 -10.189 1.00 54.75 173 PRO A C 1
ATOM 1416 O O . PRO A 1 173 ? 9.255 19.241 -11.024 1.00 54.75 173 PRO A O 1
ATOM 1419 N N . SER A 1 174 ? 10.197 18.760 -9.041 1.00 53.06 174 SER A N 1
ATOM 1420 C CA . SER A 1 174 ? 10.750 20.084 -8.759 1.00 53.06 174 SER A CA 1
ATOM 1421 C C . SER A 1 174 ? 12.255 19.941 -8.527 1.00 53.06 174 SER A C 1
ATOM 1423 O O . SER A 1 174 ? 12.740 18.929 -8.024 1.00 53.06 174 SER A O 1
ATOM 1425 N N . ARG A 1 175 ? 13.023 20.928 -8.994 1.00 46.88 175 ARG A N 1
ATOM 1426 C CA . ARG A 1 175 ? 14.480 20.828 -9.185 1.00 46.88 175 ARG A CA 1
ATOM 1427 C C . ARG A 1 175 ? 15.310 20.918 -7.896 1.00 46.88 175 ARG A C 1
ATOM 1429 O O . ARG A 1 175 ? 16.532 20.892 -7.985 1.00 46.88 175 ARG A O 1
ATOM 1436 N N . GLU A 1 176 ? 14.688 21.047 -6.726 1.00 47.44 176 GLU A N 1
ATOM 1437 C CA . GLU A 1 176 ? 15.374 21.619 -5.557 1.00 47.44 176 GLU A CA 1
ATOM 1438 C C . GLU A 1 176 ? 15.489 20.709 -4.332 1.00 47.44 176 GLU A C 1
ATOM 1440 O O . GLU A 1 176 ? 16.166 21.085 -3.378 1.00 47.44 176 GLU A O 1
ATOM 1445 N N . TYR A 1 177 ? 14.928 19.499 -4.344 1.00 52.62 177 TYR A N 1
ATOM 1446 C CA . TYR A 1 177 ? 14.998 18.619 -3.176 1.00 52.62 177 TYR A CA 1
ATOM 1447 C C . TYR A 1 177 ? 15.946 17.431 -3.376 1.00 52.62 177 TYR A C 1
ATOM 1449 O O . TYR A 1 177 ? 15.850 16.660 -4.333 1.00 52.62 177 TYR A O 1
ATOM 1457 N N . ARG A 1 178 ? 16.901 17.287 -2.446 1.00 55.44 178 ARG A N 1
ATOM 1458 C CA . ARG A 1 178 ? 17.738 16.087 -2.302 1.00 55.44 178 ARG A CA 1
ATOM 1459 C C . ARG A 1 178 ? 16.875 14.993 -1.675 1.00 55.44 178 ARG A C 1
ATOM 1461 O O . ARG A 1 178 ? 16.878 14.802 -0.464 1.00 55.44 178 ARG A O 1
ATOM 1468 N N . ASP A 1 179 ? 16.098 14.328 -2.519 1.00 57.06 179 ASP A N 1
ATOM 1469 C CA . ASP A 1 179 ? 15.098 13.370 -2.067 1.00 57.06 179 ASP A CA 1
ATOM 1470 C C . ASP A 1 179 ? 15.708 12.060 -1.545 1.00 57.06 179 ASP A C 1
ATOM 1472 O O . ASP A 1 179 ? 16.693 11.558 -2.113 1.00 57.06 179 ASP A O 1
ATOM 1476 N N . PRO A 1 180 ? 15.113 11.467 -0.490 1.00 57.22 180 PRO A N 1
ATOM 1477 C CA . PRO A 1 180 ? 15.506 10.154 0.003 1.00 57.22 180 PRO A CA 1
ATOM 1478 C C . PRO A 1 180 ? 15.410 9.113 -1.112 1.00 57.22 180 PRO A C 1
ATOM 1480 O O . PRO A 1 180 ? 14.468 9.098 -1.902 1.00 57.22 180 PRO A O 1
ATOM 1483 N N . GLU A 1 181 ? 16.393 8.217 -1.168 1.00 74.38 181 GLU A N 1
ATOM 1484 C CA . GLU A 1 181 ? 16.477 7.220 -2.230 1.00 74.38 181 GLU A CA 1
ATOM 1485 C C . GLU A 1 181 ? 15.339 6.197 -2.121 1.00 74.38 181 GLU A C 1
ATOM 1487 O O . GLU A 1 181 ? 15.316 5.344 -1.227 1.00 74.38 181 GLU A O 1
ATOM 1492 N N . PHE A 1 182 ? 14.379 6.272 -3.045 1.00 86.81 182 PHE A N 1
ATOM 1493 C CA . PHE A 1 182 ? 13.446 5.184 -3.298 1.00 86.81 182 PHE A CA 1
ATOM 1494 C C . PHE A 1 182 ? 14.112 4.138 -4.199 1.00 86.81 182 PHE A C 1
ATOM 1496 O O . PHE A 1 182 ? 14.427 4.406 -5.358 1.00 86.81 182 PHE A O 1
ATOM 1503 N N . THR A 1 183 ? 14.333 2.938 -3.661 1.00 88.69 183 THR A N 1
ATOM 1504 C CA . THR A 1 183 ? 14.878 1.788 -4.394 1.00 88.69 183 THR A CA 1
ATOM 1505 C C . THR A 1 183 ? 14.081 0.531 -4.066 1.00 88.69 183 THR A C 1
ATOM 1507 O O . THR A 1 183 ? 13.517 0.403 -2.976 1.00 88.69 183 THR A O 1
ATOM 1510 N N . LEU A 1 184 ? 14.073 -0.443 -4.980 1.00 89.06 184 LEU A N 1
ATOM 1511 C CA . LEU A 1 184 ? 13.486 -1.756 -4.693 1.00 89.06 184 LEU A CA 1
ATOM 1512 C C . LEU A 1 184 ? 14.214 -2.478 -3.557 1.00 89.06 184 LEU A C 1
ATOM 1514 O O . LEU A 1 184 ? 13.568 -3.147 -2.758 1.00 89.06 184 LEU A O 1
ATOM 1518 N N . GLY A 1 185 ? 15.533 -2.295 -3.435 1.00 88.25 185 GLY A N 1
ATOM 1519 C CA . GLY A 1 185 ? 16.304 -2.838 -2.316 1.00 88.25 185 GLY A CA 1
ATOM 1520 C C . GLY A 1 185 ? 15.736 -2.404 -0.962 1.00 88.25 185 GLY A C 1
ATOM 1521 O O . GLY A 1 185 ? 15.527 -3.251 -0.099 1.00 88.25 185 GLY A O 1
ATOM 1522 N N . LYS A 1 186 ? 15.383 -1.117 -0.814 1.00 88.75 186 LYS A N 1
ATOM 1523 C CA . LYS A 1 186 ? 14.741 -0.584 0.401 1.00 88.75 186 LYS A CA 1
ATOM 1524 C C . LYS A 1 186 ? 13.350 -1.178 0.643 1.00 88.75 186 LYS A C 1
ATOM 1526 O O . LYS A 1 186 ? 12.976 -1.431 1.784 1.00 88.75 186 LYS A O 1
ATOM 1531 N N . VAL A 1 187 ? 12.580 -1.421 -0.419 1.00 92.62 187 VAL A N 1
ATOM 1532 C CA . VAL A 1 187 ? 11.267 -2.077 -0.310 1.00 92.62 187 VAL A CA 1
ATOM 1533 C C . VAL A 1 187 ? 11.421 -3.496 0.234 1.00 92.62 187 VAL A C 1
ATOM 1535 O O . VAL A 1 187 ? 10.779 -3.841 1.222 1.00 92.62 187 VAL A O 1
ATOM 1538 N N . PHE A 1 188 ? 12.297 -4.306 -0.362 1.00 91.69 188 PHE A N 1
ATOM 1539 C CA . PHE A 1 188 ? 12.470 -5.705 0.035 1.00 91.69 188 PHE A CA 1
ATOM 1540 C C . PHE A 1 188 ? 13.230 -5.878 1.351 1.00 91.69 188 PHE A C 1
ATOM 1542 O O . PHE A 1 188 ? 12.991 -6.860 2.045 1.00 91.69 188 PHE A O 1
ATOM 1549 N N . SER A 1 189 ? 14.067 -4.914 1.750 1.00 90.50 189 SER A N 1
ATOM 1550 C CA . SER A 1 189 ? 14.663 -4.918 3.090 1.00 90.50 189 SER A CA 1
ATOM 1551 C C . SER A 1 189 ? 13.635 -4.684 4.195 1.00 90.50 189 SER A C 1
ATOM 1553 O O . SER A 1 189 ? 13.882 -5.064 5.329 1.00 90.50 189 SER A O 1
ATOM 1555 N N . LEU A 1 190 ? 12.506 -4.034 3.894 1.00 91.62 190 LEU A N 1
ATOM 1556 C CA . LEU A 1 190 ? 11.425 -3.793 4.857 1.00 91.62 190 LEU A CA 1
ATOM 1557 C C . LEU A 1 190 ? 10.333 -4.860 4.770 1.00 91.62 190 LEU A C 1
ATOM 1559 O O . LEU A 1 190 ? 9.784 -5.270 5.792 1.00 91.62 190 LEU A O 1
ATOM 1563 N N . PHE A 1 191 ? 10.024 -5.312 3.556 1.00 94.38 191 PHE A N 1
ATOM 1564 C CA . PHE A 1 191 ? 8.911 -6.208 3.261 1.00 94.38 191 PHE A CA 1
ATOM 1565 C C . PHE A 1 191 ? 9.386 -7.394 2.402 1.00 94.38 191 PHE A C 1
ATOM 1567 O O . PHE A 1 191 ? 9.074 -7.476 1.211 1.00 94.38 191 PHE A O 1
ATOM 1574 N N . PRO A 1 192 ? 10.155 -8.337 2.975 1.00 93.69 192 PRO A N 1
ATOM 1575 C CA . PRO A 1 192 ? 10.794 -9.402 2.198 1.00 93.69 192 PRO A CA 1
ATOM 1576 C C . PRO A 1 192 ? 9.803 -10.401 1.578 1.00 93.69 192 PRO A C 1
ATOM 1578 O O . PRO A 1 192 ? 10.104 -11.022 0.567 1.00 93.69 192 PRO A O 1
ATOM 1581 N N . ASN A 1 193 ? 8.593 -10.556 2.118 1.00 94.62 193 ASN A N 1
ATOM 1582 C CA . ASN A 1 193 ? 7.625 -11.541 1.612 1.00 94.62 193 ASN A CA 1
ATOM 1583 C C . ASN A 1 193 ? 6.584 -10.952 0.644 1.00 94.62 193 ASN A C 1
ATOM 1585 O O . ASN A 1 193 ? 5.557 -11.581 0.381 1.00 94.62 193 ASN A O 1
ATOM 1589 N N . VAL A 1 194 ? 6.832 -9.756 0.098 1.00 96.19 194 VAL A N 1
ATOM 1590 C CA . VAL A 1 194 ? 5.931 -9.133 -0.879 1.00 96.19 194 VAL A CA 1
ATOM 1591 C C . VAL A 1 194 ? 5.876 -9.974 -2.151 1.00 96.19 194 VAL A C 1
ATOM 1593 O O . VAL A 1 194 ? 6.834 -10.060 -2.913 1.00 96.19 194 VAL A O 1
ATOM 1596 N N . THR A 1 195 ? 4.702 -10.537 -2.433 1.00 96.88 195 THR A N 1
ATOM 1597 C CA . THR A 1 195 ? 4.439 -11.308 -3.657 1.00 96.88 195 THR A CA 1
ATOM 1598 C C . THR A 1 195 ? 3.759 -10.469 -4.739 1.00 96.88 195 THR A C 1
ATOM 1600 O O . THR A 1 195 ? 3.784 -10.843 -5.917 1.00 96.88 195 THR A O 1
ATOM 1603 N N . SER A 1 196 ? 3.148 -9.343 -4.359 1.00 97.88 196 SER A N 1
ATOM 1604 C CA . SER A 1 196 ? 2.463 -8.413 -5.254 1.00 97.88 196 SER A CA 1
ATOM 1605 C C . SER A 1 196 ? 2.839 -6.969 -4.934 1.00 97.88 196 SER A C 1
ATOM 1607 O O . SER A 1 196 ? 2.492 -6.470 -3.866 1.00 97.88 196 SER A O 1
ATOM 1609 N N . LEU A 1 197 ? 3.491 -6.288 -5.878 1.00 97.62 197 LEU A N 1
ATOM 1610 C CA . LEU A 1 197 ? 3.909 -4.890 -5.750 1.00 97.62 197 LEU A CA 1
ATOM 1611 C C . LEU A 1 197 ? 3.202 -4.017 -6.790 1.00 97.62 197 LEU A C 1
ATOM 1613 O O . LEU A 1 197 ? 3.264 -4.302 -7.983 1.00 97.62 197 LEU A O 1
ATOM 1617 N N . CYS A 1 198 ? 2.552 -2.943 -6.353 1.00 97.12 198 CYS A N 1
ATOM 1618 C CA . CYS A 1 198 ? 1.968 -1.932 -7.229 1.00 97.12 198 CYS A CA 1
ATOM 1619 C C . CYS A 1 198 ? 2.640 -0.576 -6.998 1.00 97.12 198 CYS A C 1
ATOM 1621 O O . CYS A 1 198 ? 2.708 -0.120 -5.861 1.00 97.12 198 CYS A O 1
ATOM 1623 N N . ILE A 1 199 ? 3.111 0.077 -8.060 1.00 95.31 199 ILE A N 1
ATOM 1624 C CA . ILE A 1 199 ? 3.828 1.356 -8.012 1.00 95.31 199 ILE A CA 1
ATOM 1625 C C . ILE A 1 199 ? 3.115 2.348 -8.932 1.00 95.31 199 ILE A C 1
ATOM 1627 O O . ILE A 1 199 ? 2.943 2.082 -10.122 1.00 95.31 199 ILE A O 1
ATOM 1631 N N . ASN A 1 200 ? 2.679 3.488 -8.399 1.00 93.31 200 ASN A N 1
ATOM 1632 C CA . ASN A 1 200 ? 2.081 4.535 -9.224 1.00 93.31 200 ASN A CA 1
ATOM 1633 C C . ASN A 1 200 ? 3.143 5.314 -10.027 1.00 93.31 200 ASN A C 1
ATOM 1635 O O . ASN A 1 200 ? 4.345 5.128 -9.850 1.00 93.31 200 ASN A O 1
ATOM 1639 N N . SER A 1 201 ? 2.703 6.237 -10.882 1.00 90.69 201 SER A N 1
ATOM 1640 C CA . SER A 1 201 ? 3.604 6.981 -11.766 1.00 90.69 201 SER A CA 1
ATOM 1641 C C . SER A 1 201 ? 4.574 7.897 -11.031 1.00 90.69 201 SER A C 1
ATOM 1643 O O . SER A 1 201 ? 5.714 8.028 -11.463 1.00 90.69 201 SER A O 1
ATOM 1645 N N . GLY A 1 202 ? 4.157 8.502 -9.915 1.00 88.94 202 GLY A N 1
ATOM 1646 C CA . GLY A 1 202 ? 5.049 9.321 -9.092 1.00 88.94 202 GLY A CA 1
ATOM 1647 C C . GLY A 1 202 ? 6.156 8.482 -8.454 1.00 88.94 202 GLY A C 1
ATOM 1648 O O . GLY A 1 202 ? 7.327 8.837 -8.531 1.00 88.94 202 GLY A O 1
ATOM 1649 N N . ALA A 1 203 ? 5.801 7.329 -7.880 1.00 90.75 203 ALA A N 1
ATOM 1650 C CA . ALA A 1 203 ? 6.754 6.471 -7.186 1.00 90.75 203 ALA A CA 1
ATOM 1651 C C . ALA A 1 203 ? 7.688 5.795 -8.195 1.00 90.75 203 ALA A C 1
ATOM 1653 O O . ALA A 1 203 ? 8.877 5.631 -7.940 1.00 90.75 203 ALA A O 1
ATOM 1654 N N . TRP A 1 204 ? 7.176 5.462 -9.381 1.00 91.56 204 TRP A N 1
ATOM 1655 C CA . TRP A 1 204 ? 8.003 4.988 -10.481 1.00 91.56 204 TRP A CA 1
ATOM 1656 C C . TRP A 1 204 ? 9.009 6.050 -10.929 1.00 91.56 204 TRP A C 1
ATOM 1658 O O . TRP A 1 204 ? 10.182 5.744 -11.112 1.00 91.56 204 TRP A O 1
ATOM 1668 N N . PHE A 1 205 ? 8.587 7.309 -11.039 1.00 87.88 205 PHE A N 1
ATOM 1669 C CA . PHE A 1 205 ? 9.490 8.405 -11.379 1.00 87.88 205 PHE A CA 1
ATOM 1670 C C . PHE A 1 205 ? 10.586 8.611 -10.319 1.00 87.88 205 PHE A C 1
ATOM 1672 O O . PHE A 1 205 ? 11.748 8.802 -10.676 1.00 87.88 205 PHE A O 1
ATOM 1679 N N . GLU A 1 206 ? 10.257 8.511 -9.023 1.00 86.88 206 GLU A N 1
ATOM 1680 C CA . GLU A 1 206 ? 11.265 8.506 -7.947 1.00 86.88 206 GLU A CA 1
ATOM 1681 C C . GLU A 1 206 ? 12.291 7.373 -8.139 1.00 86.88 206 GLU A C 1
ATOM 1683 O O . GLU A 1 206 ? 13.496 7.592 -7.994 1.00 86.88 206 GLU A O 1
ATOM 1688 N N . LEU A 1 207 ? 11.830 6.174 -8.518 1.00 88.69 207 LEU A N 1
ATOM 1689 C CA . LEU A 1 207 ? 12.693 5.017 -8.777 1.00 88.69 207 LEU A CA 1
ATOM 1690 C C . LEU A 1 207 ? 13.613 5.255 -9.983 1.00 88.69 207 LEU A C 1
ATOM 1692 O O . LEU A 1 207 ? 14.814 4.991 -9.906 1.00 88.69 207 LEU A O 1
ATOM 1696 N N . GLU A 1 208 ? 13.069 5.781 -11.084 1.00 87.06 208 GLU A N 1
ATOM 1697 C CA . GLU A 1 208 ? 13.832 6.163 -12.279 1.00 87.06 208 GLU A CA 1
ATOM 1698 C C . GLU A 1 208 ? 14.915 7.195 -11.938 1.00 87.06 208 GLU A C 1
ATOM 1700 O O . GLU A 1 208 ? 16.070 7.048 -12.344 1.00 87.06 208 GLU A O 1
ATOM 1705 N N . ALA A 1 209 ? 14.567 8.223 -11.160 1.00 83.56 209 ALA A N 1
ATOM 1706 C CA . ALA A 1 209 ? 15.493 9.273 -10.751 1.00 83.56 209 ALA A CA 1
ATOM 1707 C C . ALA A 1 209 ? 16.638 8.737 -9.874 1.00 83.56 209 ALA A C 1
ATOM 1709 O O . ALA A 1 209 ? 17.786 9.157 -10.039 1.00 83.56 209 ALA A O 1
ATOM 1710 N N . CYS A 1 210 ? 16.358 7.794 -8.967 1.00 81.25 210 CYS A N 1
ATOM 1711 C CA . CYS A 1 210 ? 17.391 7.106 -8.187 1.00 81.25 210 CYS A CA 1
ATOM 1712 C C . CYS A 1 210 ? 18.353 6.315 -9.077 1.00 81.25 210 CYS A C 1
ATOM 1714 O O . CYS A 1 210 ? 19.567 6.439 -8.924 1.00 81.25 210 CYS A O 1
ATOM 1716 N N . LEU A 1 211 ? 17.830 5.542 -10.033 1.00 77.56 211 LEU A N 1
ATOM 1717 C CA . LEU A 1 211 ? 18.663 4.754 -10.945 1.00 77.56 211 LEU A CA 1
ATOM 1718 C C . LEU A 1 211 ? 19.546 5.647 -11.825 1.00 77.56 211 LEU A C 1
ATOM 1720 O O . LEU A 1 211 ? 20.728 5.363 -11.985 1.00 77.56 211 LEU A O 1
ATOM 1724 N N . LYS A 1 212 ? 19.026 6.772 -12.328 1.00 74.50 212 LYS A N 1
ATOM 1725 C CA . LYS A 1 212 ? 19.832 7.746 -13.087 1.00 74.50 212 LYS A CA 1
ATOM 1726 C C . LYS A 1 212 ? 20.998 8.293 -12.261 1.00 74.50 212 LYS A C 1
ATOM 1728 O O . LYS A 1 212 ? 22.132 8.297 -12.732 1.00 74.50 212 LYS A O 1
ATOM 1733 N N . ARG A 1 213 ? 20.744 8.688 -11.005 1.00 71.69 213 ARG A N 1
ATOM 1734 C CA . ARG A 1 213 ? 21.779 9.204 -10.086 1.00 71.69 213 ARG A CA 1
ATOM 1735 C C . ARG A 1 213 ? 22.881 8.193 -9.781 1.00 71.69 213 ARG A C 1
ATOM 1737 O O . ARG A 1 213 ? 24.025 8.592 -9.595 1.00 71.69 213 ARG A O 1
ATOM 1744 N N . GLN A 1 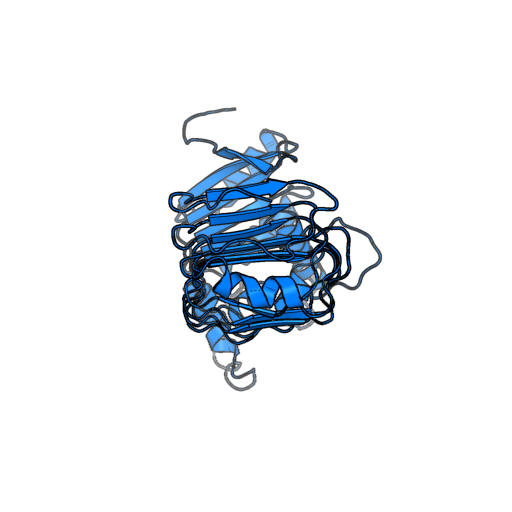214 ? 22.557 6.902 -9.751 1.00 63.53 214 GLN A N 1
ATOM 1745 C CA . GLN A 1 214 ? 23.525 5.829 -9.508 1.00 63.53 214 GLN A CA 1
ATOM 1746 C C . GLN A 1 214 ? 24.437 5.530 -10.718 1.00 63.53 214 GLN A C 1
ATOM 1748 O O . GLN A 1 214 ? 25.183 4.555 -10.689 1.00 63.53 214 GLN A O 1
ATOM 1753 N N . GLY A 1 215 ? 24.428 6.374 -11.758 1.00 53.03 215 GLY A N 1
ATOM 1754 C CA . GLY A 1 215 ? 25.404 6.321 -12.848 1.00 53.03 215 GLY A CA 1
ATOM 1755 C C . GLY A 1 215 ? 25.029 5.381 -13.992 1.00 53.03 215 GLY A C 1
ATOM 1756 O O . GLY A 1 215 ? 25.911 4.909 -14.702 1.00 53.03 215 GLY A O 1
ATOM 1757 N N . TRP A 1 216 ? 23.736 5.125 -14.202 1.00 51.38 216 TRP A N 1
ATOM 1758 C CA . TRP A 1 216 ? 23.242 4.349 -15.349 1.00 51.38 216 TRP A CA 1
ATOM 1759 C C . TRP A 1 216 ? 23.113 5.173 -16.646 1.00 51.38 216 TRP A C 1
ATOM 1761 O O . TRP A 1 216 ? 22.372 4.795 -17.553 1.00 51.38 216 TRP A O 1
ATOM 1771 N N . GLU A 1 217 ? 23.845 6.284 -16.770 1.00 36.59 217 GLU A N 1
ATOM 1772 C CA . GLU A 1 217 ? 24.025 6.959 -18.057 1.00 36.59 217 GLU A CA 1
ATOM 1773 C C . GLU A 1 217 ? 24.835 6.046 -18.989 1.00 36.59 217 GLU A C 1
ATOM 1775 O O . GLU A 1 217 ? 25.926 5.588 -18.641 1.00 36.59 217 GLU A O 1
ATOM 1780 N N . ILE A 1 218 ? 24.288 5.738 -20.170 1.00 42.12 218 ILE A N 1
ATOM 1781 C CA . ILE A 1 218 ? 24.987 4.904 -21.148 1.00 42.12 218 ILE A CA 1
ATOM 1782 C C . ILE A 1 218 ? 26.281 5.606 -21.557 1.00 42.12 218 ILE A C 1
ATOM 1784 O O . ILE A 1 218 ? 26.274 6.688 -22.142 1.00 42.12 218 ILE A O 1
ATOM 1788 N N . SER A 1 219 ? 27.391 4.919 -21.307 1.00 36.22 219 SER A N 1
ATOM 1789 C CA . SER A 1 219 ? 28.624 5.100 -22.055 1.00 36.22 219 SER A CA 1
ATOM 1790 C C . SER A 1 219 ? 28.382 4.546 -23.455 1.00 36.22 219 SER A C 1
ATOM 1792 O O . SER A 1 219 ? 28.402 3.334 -23.673 1.00 36.22 219 SER A O 1
ATOM 1794 N N . ASP A 1 220 ? 28.145 5.436 -24.409 1.00 36.38 220 ASP A N 1
ATOM 1795 C CA . ASP A 1 220 ? 28.388 5.128 -25.809 1.00 36.38 220 ASP A CA 1
ATOM 1796 C C . ASP A 1 220 ? 29.911 4.949 -25.936 1.00 36.38 220 ASP A C 1
ATOM 1798 O O . ASP A 1 220 ? 30.664 5.908 -25.806 1.00 36.38 220 ASP A O 1
ATOM 1802 N N . GLY A 1 221 ? 30.372 3.696 -25.992 1.00 40.75 221 GLY A N 1
ATOM 1803 C CA . GLY A 1 221 ? 31.760 3.293 -26.247 1.00 40.75 221 GLY A CA 1
ATOM 1804 C C . GLY A 1 221 ? 32.879 4.063 -25.514 1.00 40.75 221 GLY A C 1
ATOM 1805 O O . GLY A 1 221 ? 33.368 5.077 -25.997 1.00 40.75 221 GLY A O 1
ATOM 1806 N N . ARG A 1 222 ? 33.440 3.443 -24.462 1.00 40.31 222 ARG A N 1
ATOM 1807 C CA . ARG A 1 222 ? 34.635 3.838 -23.667 1.00 40.31 222 ARG A CA 1
ATOM 1808 C C . ARG A 1 222 ? 34.380 4.825 -22.522 1.00 40.31 222 ARG A C 1
ATOM 1810 O O . ARG A 1 222 ? 34.566 6.030 -22.663 1.00 40.31 222 ARG A O 1
ATOM 1817 N N . LYS A 1 223 ? 34.144 4.267 -21.333 1.00 33.50 223 LYS A N 1
ATOM 1818 C CA . LYS A 1 223 ? 34.934 4.484 -20.100 1.00 33.50 223 LYS A CA 1
ATOM 1819 C C . LYS A 1 223 ? 34.340 3.625 -18.981 1.00 33.50 223 LYS A C 1
ATOM 1821 O O . LYS A 1 223 ? 33.127 3.515 -18.861 1.00 33.50 223 LYS A O 1
ATOM 1826 N N . GLU A 1 224 ? 35.210 2.977 -18.215 1.00 32.09 224 GLU A N 1
ATOM 1827 C CA . GLU A 1 224 ? 34.856 2.071 -17.119 1.00 32.09 224 GLU A CA 1
ATOM 1828 C C . GLU A 1 224 ? 34.022 2.778 -16.031 1.00 32.09 224 GLU A C 1
ATOM 1830 O O . GLU A 1 224 ? 34.313 3.932 -15.691 1.00 32.09 224 GLU A O 1
ATOM 1835 N N . PRO A 1 225 ? 33.006 2.109 -15.451 1.00 36.19 225 PRO A N 1
ATOM 1836 C CA . PRO A 1 225 ? 32.211 2.680 -14.375 1.00 36.19 225 PRO A CA 1
ATOM 1837 C C . PRO A 1 225 ? 33.027 2.758 -13.081 1.00 36.19 225 PRO A C 1
ATOM 1839 O O . PRO A 1 225 ? 33.596 1.770 -12.613 1.00 36.19 225 PRO A O 1
ATOM 1842 N N . LYS A 1 226 ? 33.039 3.947 -12.467 1.00 31.12 226 LY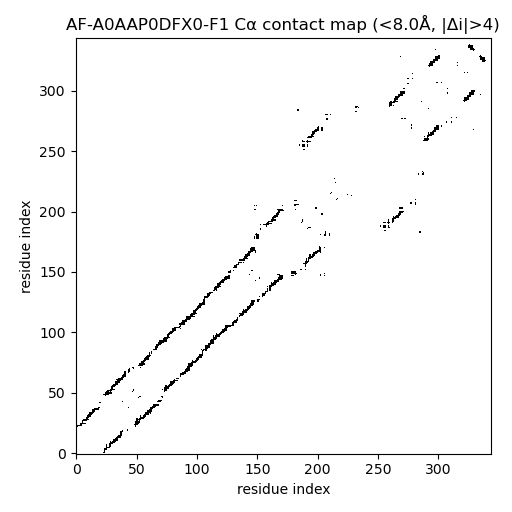S A N 1
ATOM 1843 C CA . LYS A 1 226 ? 33.532 4.135 -11.101 1.00 31.12 226 LYS A CA 1
ATOM 1844 C C . LYS A 1 226 ? 32.592 3.416 -10.131 1.00 31.12 226 LYS A C 1
ATOM 1846 O O . LYS A 1 226 ? 31.398 3.679 -10.071 1.00 31.12 226 LYS A O 1
ATOM 1851 N N . THR A 1 227 ? 33.189 2.496 -9.396 1.00 34.62 227 THR A N 1
ATOM 1852 C CA . THR A 1 227 ? 32.706 1.655 -8.304 1.00 34.62 227 THR A CA 1
ATOM 1853 C C . THR A 1 227 ? 31.544 2.233 -7.484 1.00 34.62 227 THR A C 1
ATOM 1855 O O . THR A 1 227 ? 31.747 3.104 -6.646 1.00 34.62 227 THR A O 1
ATOM 1858 N N . THR A 1 228 ? 30.343 1.673 -7.646 1.00 30.02 228 THR A N 1
ATOM 1859 C CA . THR A 1 228 ? 29.399 1.329 -6.563 1.00 30.02 228 THR A CA 1
ATOM 1860 C C . THR A 1 228 ? 28.464 0.256 -7.126 1.00 30.02 228 THR A C 1
ATOM 1862 O O . THR A 1 228 ? 27.738 0.475 -8.090 1.00 30.02 228 THR A O 1
ATOM 1865 N N . ILE A 1 229 ? 28.572 -0.958 -6.596 1.00 36.94 229 ILE A N 1
ATOM 1866 C CA . ILE A 1 229 ? 27.955 -2.166 -7.147 1.00 36.94 229 ILE A CA 1
ATOM 1867 C C . ILE A 1 229 ? 26.464 -2.197 -6.788 1.00 36.94 229 ILE A C 1
ATOM 1869 O O . ILE A 1 229 ? 26.108 -2.533 -5.667 1.00 36.94 229 ILE A O 1
ATOM 1873 N N . TYR A 1 230 ? 25.612 -1.932 -7.776 1.00 35.06 230 TYR A N 1
ATOM 1874 C CA . TYR A 1 230 ? 24.335 -2.633 -7.971 1.00 35.06 230 TYR A CA 1
ATOM 1875 C C . TYR A 1 230 ? 24.204 -3.003 -9.451 1.00 35.06 230 TYR A C 1
ATOM 1877 O O . TYR A 1 230 ? 23.244 -2.647 -10.121 1.00 35.06 230 TYR A O 1
ATOM 1885 N N . GLN A 1 231 ? 25.225 -3.668 -9.997 1.00 38.75 231 GLN A N 1
ATOM 1886 C CA . GLN A 1 231 ? 25.216 -4.131 -11.383 1.00 38.75 231 GLN A CA 1
ATOM 1887 C C . GLN A 1 231 ? 24.309 -5.360 -11.526 1.00 38.75 231 GLN A C 1
ATOM 1889 O O . GLN A 1 231 ? 24.476 -6.361 -10.829 1.00 38.75 231 GLN A O 1
ATOM 1894 N N . CYS A 1 232 ? 23.346 -5.258 -12.444 1.00 36.19 232 CYS A N 1
ATOM 1895 C CA . CYS A 1 232 ? 22.463 -6.332 -12.883 1.00 36.19 232 CYS A CA 1
ATOM 1896 C C . CYS A 1 232 ? 23.261 -7.611 -13.200 1.00 36.19 232 CYS A C 1
ATOM 1898 O O . CYS A 1 232 ? 24.131 -7.631 -14.074 1.00 36.19 232 CYS A O 1
ATOM 1900 N N . SER A 1 233 ? 22.937 -8.693 -12.495 1.00 34.97 233 SER A N 1
ATOM 1901 C CA . SER A 1 233 ? 23.636 -9.981 -12.524 1.00 34.97 233 SER A CA 1
ATOM 1902 C C . SER A 1 233 ? 23.585 -10.708 -13.874 1.00 34.97 233 SER A C 1
ATOM 1904 O O . SER A 1 233 ? 24.375 -11.624 -14.096 1.00 34.97 233 SER A O 1
ATOM 1906 N N . ARG A 1 234 ? 22.720 -10.293 -14.811 1.00 37.88 234 ARG A N 1
ATOM 1907 C CA . ARG A 1 234 ? 22.633 -10.881 -16.161 1.00 37.88 234 ARG A CA 1
ATOM 1908 C C . ARG A 1 234 ? 23.583 -10.281 -17.200 1.00 37.88 234 ARG A C 1
ATOM 1910 O O . ARG A 1 234 ? 23.736 -10.881 -18.257 1.00 37.88 234 ARG A O 1
ATOM 1917 N N . CYS A 1 235 ? 24.268 -9.172 -16.914 1.00 36.31 235 CYS A N 1
ATOM 1918 C CA . CYS A 1 235 ? 25.220 -8.572 -17.864 1.00 36.31 235 CYS A CA 1
ATOM 1919 C C . CYS A 1 235 ? 26.664 -9.104 -17.738 1.00 36.31 235 CYS A C 1
ATOM 1921 O O . CYS A 1 235 ? 27.523 -8.703 -18.516 1.00 36.31 235 CYS A O 1
ATOM 1923 N N . LEU A 1 236 ? 26.952 -9.991 -16.777 1.00 35.41 236 LEU A N 1
ATOM 1924 C CA . LEU A 1 236 ? 28.310 -10.456 -16.441 1.00 35.41 236 LEU A CA 1
ATOM 1925 C C . LEU A 1 236 ? 28.500 -11.974 -16.600 1.00 35.41 236 LEU A C 1
ATOM 1927 O O . LEU A 1 236 ? 29.277 -12.586 -15.869 1.00 35.41 236 LEU A O 1
ATOM 1931 N N . SER A 1 237 ? 27.850 -12.609 -17.578 1.00 32.44 237 SER A N 1
ATOM 1932 C CA . SER A 1 237 ? 28.045 -14.042 -17.867 1.00 32.44 237 SER A CA 1
ATOM 1933 C C . SER A 1 237 ? 29.449 -14.414 -18.389 1.00 32.44 237 SER A C 1
ATOM 1935 O O . SER A 1 237 ? 29.631 -15.512 -18.902 1.00 32.44 237 SER A O 1
ATOM 1937 N N . SER A 1 238 ? 30.452 -13.539 -18.274 1.00 32.66 238 SER A N 1
ATOM 1938 C CA . SER A 1 238 ? 31.805 -13.743 -18.810 1.00 32.66 238 SER A CA 1
ATOM 1939 C C . SER A 1 238 ? 32.951 -13.523 -17.813 1.00 32.66 238 SER A C 1
ATOM 1941 O O . SER A 1 238 ? 34.108 -13.601 -18.212 1.00 32.66 238 SER A O 1
ATOM 1943 N N . SER A 1 239 ? 32.693 -13.302 -16.520 1.00 32.53 239 SER A N 1
ATOM 1944 C CA . SER A 1 239 ? 33.773 -13.100 -15.542 1.00 32.53 239 SER A CA 1
ATOM 1945 C C . SER A 1 239 ? 33.469 -13.803 -14.218 1.00 32.53 239 SER A C 1
ATOM 1947 O O . SER A 1 239 ? 32.524 -13.454 -13.515 1.00 32.53 239 SER A O 1
ATOM 1949 N N . GLY A 1 240 ? 34.266 -14.822 -13.883 1.00 29.45 240 GLY A N 1
ATOM 1950 C CA . GLY A 1 240 ? 34.142 -15.696 -12.707 1.00 29.45 240 GLY A CA 1
ATOM 1951 C C . GLY A 1 240 ? 34.358 -15.034 -11.336 1.00 29.45 240 GLY A C 1
ATOM 1952 O O . GLY A 1 240 ? 34.823 -15.693 -10.414 1.00 29.45 240 GLY A O 1
ATOM 1953 N N . ALA A 1 241 ? 34.007 -13.759 -11.162 1.00 34.19 241 ALA A N 1
ATOM 1954 C CA . ALA A 1 241 ? 34.223 -12.979 -9.939 1.00 34.19 241 ALA A CA 1
ATOM 1955 C C . ALA A 1 241 ? 33.145 -13.175 -8.842 1.00 34.19 241 ALA A C 1
ATOM 1957 O O . ALA A 1 241 ? 33.142 -12.472 -7.832 1.00 34.19 241 ALA A O 1
ATOM 1958 N N . TRP A 1 242 ? 32.218 -14.127 -9.008 1.00 35.19 242 TRP A N 1
ATOM 1959 C CA . TRP A 1 242 ? 31.077 -14.333 -8.099 1.00 35.19 242 TRP A CA 1
ATOM 1960 C C . TRP A 1 242 ? 31.430 -14.965 -6.739 1.00 35.19 242 TRP A C 1
ATOM 1962 O O . TRP A 1 242 ? 30.629 -14.880 -5.808 1.00 35.19 242 TRP A O 1
ATOM 1972 N N . LEU A 1 243 ? 32.602 -15.593 -6.589 1.00 31.75 243 LEU A N 1
ATOM 1973 C CA . LEU A 1 243 ? 32.941 -16.372 -5.387 1.00 31.75 243 LEU A CA 1
ATOM 1974 C C . LEU A 1 243 ? 33.692 -15.588 -4.296 1.00 31.75 243 LEU A C 1
ATOM 1976 O O . LEU A 1 243 ? 33.563 -15.933 -3.124 1.00 31.75 243 LEU A O 1
ATOM 1980 N N . GLU A 1 244 ? 34.398 -14.503 -4.625 1.00 29.94 244 GLU A N 1
ATOM 1981 C CA . GLU A 1 244 ? 35.278 -13.815 -3.658 1.00 29.94 244 GLU A CA 1
ATOM 1982 C C . GLU A 1 244 ? 34.617 -12.641 -2.908 1.00 29.94 244 GLU A C 1
ATOM 1984 O O . GLU A 1 244 ? 35.095 -12.230 -1.855 1.00 29.94 244 GLU A O 1
ATOM 1989 N N . SER A 1 245 ? 33.463 -12.140 -3.368 1.00 33.19 245 SER A N 1
ATOM 1990 C CA . SER A 1 245 ? 32.765 -10.986 -2.756 1.00 33.19 245 SER A CA 1
ATOM 1991 C C . SER A 1 245 ? 31.793 -11.364 -1.617 1.00 33.19 245 SER A C 1
ATOM 1993 O O . SER A 1 245 ? 31.046 -10.532 -1.101 1.00 33.19 245 SER A O 1
ATOM 1995 N N . LYS A 1 246 ? 31.780 -12.638 -1.198 1.00 31.64 246 LYS A N 1
ATOM 1996 C CA . LYS A 1 246 ? 30.802 -13.192 -0.241 1.00 31.64 246 LYS A CA 1
ATOM 1997 C C . LYS A 1 246 ? 31.066 -12.810 1.225 1.00 31.64 246 LYS A C 1
ATOM 1999 O O . LYS A 1 246 ? 30.187 -12.989 2.060 1.00 31.64 246 LYS A O 1
ATOM 2004 N N . SER A 1 247 ? 32.251 -12.293 1.556 1.00 29.75 247 SER A N 1
ATOM 2005 C CA . SER A 1 247 ? 32.727 -12.157 2.944 1.00 29.75 247 SER A CA 1
ATOM 2006 C C . SER A 1 247 ? 32.772 -10.725 3.496 1.00 29.75 247 SER A C 1
ATOM 2008 O O . SER A 1 247 ? 33.209 -10.544 4.631 1.00 29.75 247 SER A O 1
ATOM 2010 N N . ARG A 1 248 ? 32.324 -9.700 2.750 1.00 33.25 248 ARG A N 1
ATOM 2011 C CA . ARG A 1 248 ? 32.497 -8.289 3.166 1.00 33.25 248 ARG A CA 1
ATOM 2012 C C . ARG A 1 248 ? 31.234 -7.437 3.310 1.00 33.25 248 ARG A C 1
ATOM 2014 O O . ARG A 1 248 ? 31.365 -6.261 3.633 1.00 33.25 248 ARG A O 1
ATOM 2021 N N . TRP A 1 249 ? 30.035 -7.985 3.105 1.00 34.56 249 TRP A N 1
ATOM 2022 C CA . TRP A 1 249 ? 28.819 -7.170 2.998 1.00 34.56 249 TRP A CA 1
ATOM 2023 C C . TRP A 1 249 ? 27.691 -7.617 3.928 1.00 34.56 249 TRP A C 1
ATOM 2025 O O . TRP A 1 249 ? 27.367 -8.796 4.008 1.00 34.56 249 TRP A O 1
ATOM 2035 N N . ASN A 1 250 ? 27.142 -6.607 4.610 1.00 40.72 250 ASN A N 1
ATOM 2036 C CA . ASN A 1 250 ? 25.908 -6.508 5.392 1.00 40.72 250 ASN A CA 1
ATOM 2037 C C . ASN A 1 250 ? 25.115 -7.823 5.617 1.00 40.72 250 ASN A C 1
ATOM 2039 O O . ASN A 1 250 ? 24.595 -8.377 4.645 1.00 40.72 250 ASN A O 1
ATOM 2043 N N . PRO A 1 251 ? 24.902 -8.274 6.872 1.00 36.66 251 PRO A N 1
ATOM 2044 C CA . PRO A 1 251 ? 24.123 -9.483 7.177 1.00 36.66 251 PRO A CA 1
ATOM 2045 C C . PRO A 1 251 ? 22.672 -9.476 6.649 1.00 36.66 251 PRO A C 1
ATOM 2047 O O . PRO A 1 251 ? 22.037 -10.524 6.636 1.00 36.66 251 PRO A O 1
ATOM 2050 N N . HIS A 1 252 ? 22.147 -8.341 6.169 1.00 43.03 252 HIS A N 1
ATOM 2051 C CA . HIS A 1 252 ? 20.805 -8.225 5.568 1.00 43.03 252 HIS A CA 1
ATOM 2052 C C . HIS A 1 252 ? 20.765 -8.393 4.036 1.00 43.03 252 HIS A C 1
ATOM 2054 O O . HIS A 1 252 ? 19.690 -8.405 3.440 1.00 43.03 252 HIS A O 1
ATOM 2060 N N . GLY A 1 253 ? 21.912 -8.534 3.359 1.00 48.19 253 GLY A N 1
ATOM 2061 C CA . GLY A 1 253 ? 21.953 -8.633 1.892 1.00 48.19 253 GLY A CA 1
ATOM 2062 C C . GLY A 1 253 ? 21.251 -9.875 1.326 1.00 48.19 253 GLY A C 1
ATOM 2063 O O . GLY A 1 253 ? 20.763 -9.853 0.197 1.00 48.19 253 GLY A O 1
ATOM 2064 N N . TRP A 1 254 ? 21.171 -10.955 2.107 1.00 51.16 254 TRP A N 1
ATOM 2065 C CA . TRP A 1 254 ? 20.553 -12.212 1.674 1.00 51.16 254 TRP A CA 1
ATOM 2066 C C . TRP A 1 254 ? 19.020 -12.117 1.685 1.00 51.16 254 TRP A C 1
ATOM 2068 O O . TRP A 1 254 ? 18.373 -12.621 0.771 1.00 51.16 254 TRP A O 1
ATOM 2078 N N . GLU A 1 255 ? 18.449 -11.384 2.645 1.00 55.56 255 GLU A N 1
ATOM 2079 C CA . GLU A 1 255 ? 17.000 -11.165 2.760 1.00 55.56 255 GLU A CA 1
ATOM 2080 C C . GLU A 1 255 ? 16.454 -10.298 1.618 1.00 55.56 255 GLU A C 1
ATOM 2082 O O . GLU A 1 255 ? 15.360 -10.549 1.119 1.00 55.56 255 GLU A O 1
ATOM 2087 N N . ILE A 1 256 ? 17.240 -9.326 1.138 1.00 61.50 256 ILE A N 1
ATOM 2088 C CA . ILE A 1 256 ? 16.882 -8.507 -0.031 1.00 61.50 256 ILE A CA 1
ATOM 2089 C C . ILE A 1 256 ? 16.790 -9.380 -1.290 1.00 61.50 256 ILE A C 1
ATOM 2091 O O . ILE A 1 256 ? 15.819 -9.286 -2.044 1.00 61.50 256 ILE A O 1
ATOM 2095 N N . LEU A 1 257 ? 17.785 -10.247 -1.510 1.00 61.31 257 LEU A N 1
ATOM 2096 C CA . LEU A 1 257 ? 17.817 -11.148 -2.665 1.00 61.31 257 LEU A CA 1
ATOM 2097 C C . LEU A 1 257 ? 16.684 -12.174 -2.618 1.00 61.31 257 LEU A C 1
ATOM 2099 O O . LEU A 1 257 ? 16.104 -12.487 -3.657 1.00 61.31 257 LEU A O 1
ATOM 2103 N N . ASP A 1 258 ? 16.353 -12.692 -1.438 1.00 65.31 258 ASP A N 1
ATOM 2104 C CA . ASP A 1 258 ? 15.229 -13.614 -1.284 1.00 65.31 258 ASP A CA 1
ATOM 2105 C C . ASP A 1 258 ? 13.879 -12.908 -1.432 1.00 65.31 258 ASP A C 1
ATOM 2107 O O . ASP A 1 258 ? 12.969 -13.463 -2.055 1.00 65.31 258 ASP A O 1
ATOM 2111 N N . GLY A 1 259 ? 13.767 -11.652 -0.992 1.00 67.56 259 GLY A N 1
ATOM 2112 C CA . GLY A 1 259 ? 12.555 -10.874 -1.207 1.00 67.56 259 GLY A CA 1
ATOM 2113 C C . GLY A 1 259 ? 12.273 -10.582 -2.677 1.00 67.56 259 GLY A C 1
ATOM 2114 O O . GLY A 1 259 ? 11.148 -10.749 -3.143 1.00 67.56 259 GLY A O 1
ATOM 2115 N N . MET A 1 260 ? 13.302 -10.285 -3.470 1.00 79.81 260 MET A N 1
ATOM 2116 C CA . MET A 1 260 ? 13.143 -10.126 -4.921 1.00 79.81 260 MET A CA 1
ATOM 2117 C C . MET A 1 260 ? 12.721 -11.426 -5.631 1.00 79.81 260 MET A C 1
ATOM 2119 O O . MET A 1 260 ? 12.039 -11.383 -6.658 1.00 79.81 260 MET A O 1
ATOM 2123 N N . LYS A 1 261 ? 13.075 -12.601 -5.091 1.00 83.19 261 LYS A N 1
ATOM 2124 C CA . LYS A 1 261 ? 12.630 -13.909 -5.618 1.00 83.19 261 LYS A CA 1
ATOM 2125 C C . LYS A 1 261 ? 11.178 -14.237 -5.248 1.00 83.19 261 LYS A C 1
ATOM 2127 O O . LYS A 1 261 ? 10.526 -15.027 -5.948 1.00 83.19 261 LYS A O 1
ATOM 2132 N N . SER A 1 262 ? 10.673 -13.678 -4.148 1.00 87.88 262 SER A N 1
ATOM 2133 C CA . SER A 1 262 ? 9.304 -13.913 -3.679 1.00 87.88 262 SER A CA 1
ATOM 2134 C C . SER A 1 262 ? 8.271 -13.143 -4.514 1.00 87.88 262 SER A C 1
ATOM 2136 O O . SER A 1 262 ? 7.153 -13.636 -4.702 1.00 87.88 262 SER A O 1
ATOM 2138 N N . LEU A 1 263 ? 8.664 -12.012 -5.116 1.00 94.94 263 LEU A N 1
ATOM 2139 C CA . LEU A 1 263 ? 7.799 -11.195 -5.966 1.00 94.94 263 LEU A CA 1
ATOM 2140 C C . LEU A 1 263 ? 7.287 -11.980 -7.184 1.00 94.94 263 LEU A C 1
ATOM 2142 O O . LEU A 1 263 ? 8.053 -12.372 -8.061 1.00 94.94 263 LEU A O 1
ATOM 2146 N N . LYS A 1 264 ? 5.965 -12.179 -7.269 1.00 96.88 264 LYS A N 1
ATOM 2147 C CA . LYS A 1 264 ? 5.300 -12.898 -8.374 1.00 96.88 264 LYS A CA 1
ATOM 2148 C C . LYS A 1 264 ? 4.589 -11.974 -9.347 1.00 96.88 264 LYS A C 1
ATOM 2150 O O . LYS A 1 264 ? 4.433 -12.329 -10.520 1.00 96.88 264 LYS A O 1
ATOM 2155 N N . ARG A 1 265 ? 4.120 -10.828 -8.851 1.00 97.62 265 ARG A N 1
ATOM 2156 C CA . ARG A 1 265 ? 3.284 -9.875 -9.579 1.00 97.62 265 ARG A CA 1
ATOM 2157 C C . ARG A 1 265 ? 3.812 -8.463 -9.381 1.00 97.62 265 ARG A C 1
ATOM 2159 O O . ARG A 1 265 ? 3.990 -8.034 -8.244 1.00 97.62 265 ARG A O 1
ATOM 2166 N N . ILE A 1 266 ? 3.980 -7.733 -10.477 1.00 97.00 266 ILE A N 1
ATOM 2167 C CA . ILE A 1 266 ? 4.242 -6.295 -10.433 1.00 97.00 266 ILE A CA 1
ATOM 2168 C C . ILE A 1 266 ? 3.213 -5.534 -11.265 1.00 97.00 266 ILE A C 1
ATOM 2170 O O . ILE A 1 266 ? 2.805 -5.983 -12.338 1.00 97.00 266 ILE A O 1
ATOM 2174 N N . CYS A 1 267 ? 2.782 -4.392 -10.747 1.00 96.94 267 CYS A N 1
ATOM 2175 C CA . CYS A 1 267 ? 1.938 -3.422 -11.420 1.00 96.94 267 CYS A CA 1
ATOM 2176 C C . CYS A 1 267 ? 2.643 -2.062 -11.388 1.00 96.94 267 CYS A C 1
ATOM 2178 O O . CYS A 1 267 ? 3.043 -1.618 -10.314 1.00 96.94 267 CYS A O 1
ATOM 2180 N N . ALA A 1 268 ? 2.813 -1.409 -12.534 1.00 96.19 268 ALA A N 1
ATOM 2181 C CA . ALA A 1 268 ? 3.460 -0.104 -12.614 1.00 96.19 268 ALA A CA 1
ATOM 2182 C C . ALA A 1 268 ? 2.695 0.845 -13.537 1.00 96.19 268 ALA A C 1
ATOM 2184 O O . ALA A 1 268 ? 2.259 0.455 -14.620 1.00 96.19 268 ALA A O 1
ATOM 2185 N N . TYR A 1 269 ? 2.554 2.096 -13.106 1.00 94.06 269 TYR A N 1
ATOM 2186 C CA . TYR A 1 269 ? 1.963 3.178 -13.890 1.00 94.06 269 TYR A CA 1
ATOM 2187 C C . TYR A 1 269 ? 3.096 4.027 -14.469 1.00 94.06 269 TYR A C 1
ATOM 2189 O O . TYR A 1 269 ? 3.936 4.515 -13.723 1.00 94.06 269 TYR A O 1
ATOM 2197 N N . LEU A 1 270 ? 3.131 4.207 -15.786 1.00 93.69 270 LEU A N 1
ATOM 2198 C CA . LEU A 1 270 ? 4.241 4.823 -16.514 1.00 93.69 270 LEU A CA 1
ATOM 2199 C C . LEU A 1 270 ? 3.763 6.068 -17.276 1.00 93.69 270 LEU A C 1
ATOM 2201 O O . LEU A 1 270 ? 2.683 6.056 -17.868 1.00 93.69 270 LEU A O 1
ATOM 2205 N N . MET A 1 271 ? 4.577 7.129 -17.286 1.00 87.00 271 MET A N 1
ATOM 2206 C CA . MET A 1 271 ? 4.337 8.367 -18.055 1.00 87.00 271 MET A CA 1
ATOM 2207 C C . MET A 1 271 ? 5.101 8.420 -19.396 1.00 87.00 271 MET A C 1
ATOM 2209 O O . MET A 1 271 ? 4.834 9.318 -20.183 1.00 87.00 271 MET A O 1
ATOM 2213 N N . LEU A 1 272 ? 6.044 7.495 -19.644 1.00 86.88 272 LEU A N 1
ATOM 2214 C CA . LEU A 1 272 ? 6.924 7.410 -20.832 1.00 86.88 272 LEU A CA 1
ATOM 2215 C C . LEU A 1 272 ? 7.430 8.767 -21.368 1.00 86.88 272 LEU A C 1
ATOM 2217 O O . LEU A 1 272 ? 7.400 9.012 -22.571 1.00 86.88 272 LEU A O 1
ATOM 2221 N N . VAL A 1 273 ? 7.922 9.642 -20.481 1.00 84.56 273 VAL A N 1
ATOM 2222 C CA . VAL A 1 273 ? 8.522 10.935 -20.876 1.00 84.56 273 VAL A CA 1
ATOM 2223 C C . VAL A 1 273 ? 9.765 10.715 -21.747 1.00 84.56 273 VAL A C 1
ATOM 2225 O O . VAL A 1 273 ? 9.955 11.403 -22.744 1.00 84.56 273 VAL A O 1
ATOM 2228 N N . ASP A 1 274 ? 10.579 9.723 -21.384 1.00 88.00 274 ASP A N 1
ATOM 2229 C CA . ASP A 1 274 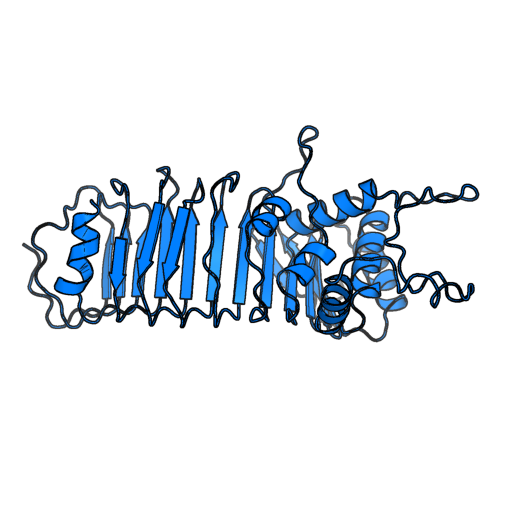? 11.665 9.184 -22.199 1.00 88.00 274 ASP A CA 1
ATOM 2230 C C . ASP A 1 274 ? 11.492 7.656 -22.278 1.00 88.00 274 ASP A C 1
ATOM 2232 O O . ASP A 1 274 ? 11.833 6.946 -21.324 1.00 88.00 274 ASP A O 1
ATOM 2236 N N . PRO A 1 275 ? 10.948 7.127 -23.391 1.00 89.31 275 PRO A N 1
ATOM 2237 C CA . PRO A 1 275 ? 10.679 5.701 -23.536 1.00 89.31 275 PRO A CA 1
ATOM 2238 C C . PRO A 1 275 ? 11.915 4.814 -23.365 1.00 89.31 275 PRO A C 1
ATOM 2240 O O . PRO A 1 275 ? 11.784 3.689 -22.883 1.00 89.31 275 PRO A O 1
ATOM 2243 N N . LEU A 1 276 ? 13.109 5.291 -23.743 1.00 89.06 276 LEU A N 1
ATOM 2244 C CA . LEU A 1 276 ? 14.336 4.509 -23.606 1.00 89.06 276 LEU A CA 1
ATOM 2245 C C . LEU A 1 276 ? 14.743 4.413 -22.137 1.00 89.06 276 LEU A C 1
ATOM 2247 O O . LEU A 1 276 ? 14.995 3.312 -21.643 1.00 89.06 276 LEU A O 1
ATOM 2251 N N . SER A 1 277 ? 14.750 5.544 -21.430 1.00 86.62 277 SER A N 1
ATOM 2252 C CA . SER A 1 277 ? 15.031 5.561 -19.996 1.00 86.62 277 SER A CA 1
ATOM 2253 C C . SER A 1 277 ? 14.011 4.739 -19.211 1.00 86.62 277 SER A C 1
ATOM 2255 O O . SER A 1 277 ? 14.412 3.956 -18.351 1.00 86.62 277 SER A O 1
ATOM 2257 N N . THR A 1 278 ? 12.713 4.868 -19.496 1.00 92.00 278 THR A N 1
ATOM 2258 C CA . THR A 1 278 ? 11.705 4.067 -18.791 1.00 92.00 278 THR A CA 1
ATOM 2259 C C . THR A 1 278 ? 11.862 2.582 -19.106 1.00 92.00 278 THR A C 1
ATOM 2261 O O . THR A 1 278 ? 11.747 1.753 -18.203 1.00 92.00 278 THR A O 1
ATOM 2264 N N . PHE A 1 279 ? 12.197 2.215 -20.349 1.00 93.25 279 PHE A N 1
ATOM 2265 C CA . PHE A 1 279 ? 12.471 0.822 -20.708 1.00 93.25 279 PHE A CA 1
ATOM 2266 C C . PHE A 1 279 ? 13.649 0.253 -19.913 1.00 93.25 279 PHE A C 1
ATOM 2268 O O . PHE A 1 279 ? 13.571 -0.871 -19.425 1.00 93.25 279 PHE A O 1
ATOM 2275 N N . GLN A 1 280 ? 14.723 1.024 -19.733 1.00 88.88 280 GLN A N 1
ATOM 2276 C CA . GLN A 1 280 ? 15.867 0.609 -18.918 1.00 88.88 280 GLN A CA 1
ATOM 2277 C C . GLN A 1 280 ? 15.490 0.415 -17.452 1.00 88.88 280 GLN A C 1
ATOM 2279 O O . GLN A 1 280 ? 15.933 -0.550 -16.833 1.00 88.88 280 GLN A O 1
ATOM 2284 N N . THR A 1 281 ? 14.648 1.285 -16.896 1.00 89.62 281 THR A N 1
ATOM 2285 C CA . THR A 1 281 ? 14.159 1.107 -15.527 1.00 89.62 281 THR A CA 1
ATOM 2286 C C . THR A 1 281 ? 13.271 -0.124 -15.408 1.00 89.62 281 THR A C 1
ATOM 2288 O O . THR A 1 281 ? 13.490 -0.926 -14.503 1.00 89.62 281 THR A O 1
ATOM 2291 N N . VAL A 1 282 ? 12.349 -0.350 -16.351 1.00 93.81 282 VAL A N 1
ATOM 2292 C CA . VAL A 1 282 ? 11.580 -1.604 -16.420 1.00 93.81 282 VAL A CA 1
ATOM 2293 C C . VAL A 1 282 ? 12.531 -2.798 -16.489 1.00 93.81 282 VAL A C 1
ATOM 2295 O O . VAL A 1 282 ? 12.372 -3.742 -15.721 1.00 93.81 282 VAL A O 1
ATOM 2298 N N . ALA A 1 283 ? 13.566 -2.734 -17.327 1.00 91.75 283 ALA A N 1
ATOM 2299 C CA . ALA A 1 283 ? 14.548 -3.801 -17.451 1.00 91.75 283 ALA A CA 1
ATOM 2300 C C . ALA A 1 283 ? 15.275 -4.099 -16.146 1.00 91.75 283 ALA A C 1
ATOM 2302 O O . ALA A 1 283 ? 15.365 -5.251 -15.735 1.00 91.75 283 ALA A O 1
ATOM 2303 N N . CYS A 1 284 ? 15.734 -3.050 -15.473 1.00 87.88 284 CYS A N 1
ATOM 2304 C CA . CYS A 1 284 ? 16.410 -3.141 -14.193 1.00 87.88 284 CYS A CA 1
ATOM 2305 C C . CYS A 1 284 ? 15.528 -3.825 -13.137 1.00 87.88 284 CYS A C 1
ATOM 2307 O O . CYS A 1 284 ? 15.996 -4.709 -12.421 1.00 87.88 284 CYS A O 1
ATOM 2309 N N . VAL A 1 285 ? 14.243 -3.462 -13.077 1.00 91.00 285 VAL A N 1
ATOM 2310 C CA . VAL A 1 285 ? 13.273 -4.062 -12.152 1.00 91.00 285 VAL A CA 1
ATOM 2311 C C . VAL A 1 285 ? 13.016 -5.534 -12.482 1.00 91.00 285 VAL A C 1
ATOM 2313 O O . VAL A 1 285 ? 13.094 -6.386 -11.596 1.00 91.00 285 VAL A O 1
ATOM 2316 N N . LEU A 1 286 ? 12.725 -5.845 -13.747 1.00 93.12 286 LEU A N 1
ATOM 2317 C CA . LEU A 1 286 ? 12.368 -7.200 -14.169 1.00 93.12 286 LEU A CA 1
ATOM 2318 C C . LEU A 1 286 ? 13.549 -8.172 -14.071 1.00 93.12 286 LEU A C 1
ATOM 2320 O O . LEU A 1 286 ? 13.359 -9.305 -13.637 1.00 93.12 286 LEU A O 1
ATOM 2324 N N . ASP A 1 287 ? 14.765 -7.732 -14.399 1.00 88.75 287 ASP A N 1
ATOM 2325 C CA . ASP A 1 287 ? 15.960 -8.578 -14.319 1.00 88.75 287 ASP A CA 1
ATOM 2326 C C . ASP A 1 287 ? 16.370 -8.891 -12.868 1.00 88.75 287 ASP A C 1
ATOM 2328 O O . ASP A 1 287 ? 16.948 -9.946 -12.607 1.00 88.75 287 ASP A O 1
ATOM 2332 N N . GLN A 1 288 ? 16.047 -8.012 -11.912 1.00 85.75 288 GLN A N 1
ATOM 2333 C CA . GLN A 1 288 ? 16.281 -8.256 -10.483 1.00 85.75 288 GLN A CA 1
ATOM 2334 C C . GLN A 1 288 ? 15.228 -9.182 -9.861 1.00 85.75 288 GLN A C 1
ATOM 2336 O O . GLN A 1 288 ? 15.525 -9.937 -8.936 1.00 85.75 288 GLN A O 1
ATOM 2341 N N . CYS A 1 289 ? 13.999 -9.160 -10.373 1.00 88.38 289 CYS A N 1
ATOM 2342 C CA . CYS A 1 289 ? 12.873 -9.898 -9.808 1.00 88.38 289 CYS A CA 1
ATOM 2343 C C . CYS A 1 289 ? 12.633 -11.219 -10.557 1.00 88.38 289 CYS A C 1
ATOM 2345 O O . CYS A 1 289 ? 11.610 -11.417 -11.212 1.00 88.38 289 CYS A O 1
ATOM 2347 N N . VAL A 1 290 ? 13.577 -12.156 -10.424 1.00 87.69 290 VAL A N 1
ATOM 2348 C CA . VAL A 1 290 ? 13.575 -13.455 -11.134 1.00 87.69 290 VAL A CA 1
ATOM 2349 C C . VAL A 1 290 ? 12.351 -14.339 -10.854 1.00 87.69 290 VAL A C 1
ATOM 2351 O O . VAL A 1 290 ? 12.085 -15.276 -11.600 1.00 87.69 290 VAL A O 1
ATOM 2354 N N . GLY A 1 291 ? 11.612 -14.070 -9.774 1.00 89.06 291 GLY A N 1
ATOM 2355 C CA . GLY A 1 291 ? 10.393 -14.793 -9.413 1.00 89.06 291 GLY A CA 1
ATOM 2356 C C . GLY A 1 291 ? 9.126 -14.322 -10.130 1.00 89.06 291 GLY A C 1
ATOM 2357 O O . GLY A 1 291 ? 8.071 -14.937 -9.927 1.00 89.06 291 GLY A O 1
ATOM 2358 N N . LEU A 1 292 ? 9.204 -13.247 -10.923 1.00 94.31 292 LEU A N 1
ATOM 2359 C CA . LEU A 1 292 ? 8.049 -12.642 -11.575 1.00 94.31 292 LEU A CA 1
ATOM 2360 C C . LEU A 1 292 ? 7.415 -13.588 -12.591 1.00 94.31 292 LEU A C 1
ATOM 2362 O O . LEU A 1 292 ? 8.080 -14.215 -13.405 1.00 94.31 292 LEU A O 1
ATOM 2366 N N . SER A 1 293 ? 6.087 -13.638 -12.559 1.00 95.19 293 SER A N 1
ATOM 2367 C CA . SER A 1 293 ? 5.274 -14.414 -13.504 1.00 95.19 293 SER A CA 1
ATOM 2368 C C . SER A 1 293 ? 4.237 -13.556 -14.222 1.00 95.19 293 SER A C 1
ATOM 2370 O O . SER A 1 293 ? 3.782 -13.917 -15.304 1.00 95.19 293 SER A O 1
ATOM 2372 N N . LYS A 1 294 ? 3.855 -12.416 -13.630 1.00 97.25 294 LYS A N 1
ATOM 2373 C CA . LYS A 1 294 ? 2.863 -11.496 -14.185 1.00 97.25 294 LYS A CA 1
ATOM 2374 C C . LYS A 1 294 ? 3.318 -10.051 -14.037 1.00 97.25 294 LYS A C 1
ATOM 2376 O O . LYS A 1 294 ? 3.627 -9.604 -12.931 1.00 97.25 294 LYS A O 1
ATOM 2381 N N . VAL A 1 295 ? 3.269 -9.315 -15.139 1.00 97.56 295 VAL A N 1
ATOM 2382 C CA . VAL A 1 295 ? 3.634 -7.898 -15.207 1.00 97.56 295 VAL A CA 1
ATOM 2383 C C . VAL A 1 295 ? 2.451 -7.120 -15.759 1.00 97.56 295 VAL A C 1
ATOM 2385 O O . VAL A 1 295 ? 1.917 -7.457 -16.809 1.00 97.56 295 VAL A O 1
ATOM 2388 N N . SER A 1 296 ? 2.007 -6.100 -15.030 1.00 97.44 296 SER A N 1
ATOM 2389 C CA . SER A 1 296 ? 0.967 -5.173 -15.475 1.00 97.44 296 SER A CA 1
ATOM 2390 C C . SER A 1 296 ? 1.563 -3.781 -15.650 1.00 97.44 296 SER A C 1
ATOM 2392 O O . SER A 1 296 ? 1.951 -3.166 -14.662 1.00 97.44 296 SER A O 1
ATOM 2394 N N . LEU A 1 297 ? 1.644 -3.283 -16.882 1.00 96.69 297 LEU A N 1
ATOM 2395 C CA . LEU A 1 297 ? 2.111 -1.924 -17.160 1.00 96.69 297 LEU A CA 1
ATOM 2396 C C . LEU A 1 297 ? 0.941 -1.075 -17.649 1.00 96.69 297 LEU A C 1
ATOM 2398 O O . LEU A 1 297 ? 0.298 -1.400 -18.649 1.00 96.69 297 LEU A O 1
ATOM 2402 N N . LEU A 1 298 ? 0.660 0.008 -16.927 1.00 94.75 298 LEU A N 1
ATOM 2403 C CA . LEU A 1 298 ? -0.333 1.000 -17.306 1.00 94.75 298 LEU A CA 1
ATOM 2404 C C . LEU A 1 298 ? 0.388 2.220 -17.866 1.00 94.75 298 LEU A C 1
ATOM 2406 O O . LEU A 1 298 ? 1.109 2.898 -17.142 1.00 94.75 298 LEU A O 1
ATOM 2410 N N . ILE A 1 299 ? 0.179 2.525 -19.139 1.00 93.88 299 ILE A N 1
ATOM 2411 C CA . ILE A 1 299 ? 0.814 3.649 -19.827 1.00 93.88 299 ILE A CA 1
ATOM 2412 C C . ILE A 1 299 ? -0.132 4.852 -19.834 1.00 93.88 299 ILE A C 1
ATOM 2414 O O . ILE A 1 299 ? -1.343 4.693 -19.984 1.00 93.88 299 ILE A O 1
ATOM 2418 N N . HIS A 1 300 ? 0.389 6.058 -19.620 1.00 92.19 300 HIS A N 1
ATOM 2419 C CA . HIS A 1 300 ? -0.440 7.262 -19.625 1.00 92.19 300 HIS A CA 1
ATOM 2420 C C . HIS A 1 300 ? -1.056 7.495 -21.013 1.00 92.19 300 HIS A C 1
ATOM 2422 O O . HIS A 1 300 ? -0.402 7.275 -22.032 1.00 92.19 300 HIS A O 1
ATOM 2428 N N . SER A 1 301 ? -2.298 7.978 -21.058 1.00 90.25 301 SER A N 1
ATOM 2429 C CA . SER A 1 301 ? -3.051 8.213 -22.302 1.00 90.25 301 SER A CA 1
ATOM 2430 C C . SER A 1 301 ? -2.416 9.216 -23.266 1.00 90.25 301 SER A C 1
ATOM 2432 O O . SER A 1 301 ? -2.791 9.252 -24.431 1.00 90.25 301 SER A O 1
ATOM 2434 N N . ASP A 1 302 ? -1.479 10.036 -22.787 1.00 89.81 302 ASP A N 1
ATOM 2435 C CA . ASP A 1 302 ? -0.800 11.053 -23.605 1.00 89.81 302 ASP A CA 1
ATOM 2436 C C . ASP A 1 302 ? 0.309 10.455 -24.495 1.00 89.81 302 ASP A C 1
ATOM 2438 O O . ASP A 1 302 ? 0.895 11.161 -25.314 1.00 89.81 302 ASP A O 1
ATOM 2442 N N . VAL A 1 303 ? 0.622 9.163 -24.348 1.00 88.00 303 VAL A N 1
ATOM 2443 C CA . VAL A 1 303 ? 1.613 8.477 -25.186 1.00 88.00 303 VAL A CA 1
ATOM 2444 C C . VAL A 1 303 ? 0.989 8.100 -26.529 1.00 88.00 303 VAL A C 1
ATOM 2446 O O . VAL A 1 303 ? -0.079 7.495 -26.585 1.00 88.00 303 VAL A O 1
ATOM 2449 N N . THR A 1 304 ? 1.679 8.413 -27.626 1.00 89.50 304 THR A N 1
ATOM 2450 C CA . THR A 1 304 ? 1.204 8.093 -28.979 1.00 89.50 304 THR A CA 1
ATOM 2451 C C . THR A 1 304 ? 1.225 6.586 -29.256 1.00 89.50 304 THR A C 1
ATOM 2453 O O . THR A 1 304 ? 2.106 5.863 -28.784 1.00 89.50 304 THR A O 1
ATOM 2456 N N . GLY A 1 305 ? 0.285 6.113 -30.082 1.00 89.00 305 GLY A N 1
ATOM 2457 C CA . GLY A 1 305 ? 0.159 4.696 -30.455 1.00 89.00 305 GLY A CA 1
ATOM 2458 C C . GLY A 1 305 ? 1.466 4.049 -30.945 1.00 89.00 305 GLY A C 1
ATOM 2459 O O . GLY A 1 305 ? 1.854 3.020 -30.398 1.00 89.00 305 GLY A O 1
ATOM 2460 N N . PRO A 1 306 ? 2.219 4.654 -31.888 1.00 92.69 306 PRO A N 1
ATOM 2461 C CA . PRO A 1 306 ? 3.478 4.073 -32.363 1.00 92.69 306 PRO A CA 1
ATOM 2462 C C . PRO A 1 306 ? 4.557 3.934 -31.279 1.00 92.69 306 PRO A C 1
ATOM 2464 O O . PRO A 1 306 ? 5.303 2.954 -31.269 1.00 92.69 306 PRO A O 1
ATOM 2467 N N . VAL A 1 307 ? 4.644 4.896 -30.351 1.00 91.62 307 VAL A N 1
ATOM 2468 C CA . VAL A 1 307 ? 5.602 4.842 -29.233 1.00 91.62 307 VAL A CA 1
ATOM 2469 C C . VAL A 1 307 ? 5.203 3.745 -28.250 1.00 91.62 307 VAL A C 1
ATOM 2471 O O . VAL A 1 307 ? 6.061 2.969 -27.825 1.00 91.62 307 VAL A O 1
ATOM 2474 N N . LEU A 1 308 ? 3.909 3.650 -27.930 1.00 92.00 308 LEU A N 1
ATOM 2475 C CA . LEU A 1 308 ? 3.354 2.595 -27.087 1.00 92.00 308 LEU A CA 1
ATOM 2476 C C . LEU A 1 308 ? 3.644 1.208 -27.672 1.00 92.00 308 LEU A C 1
ATOM 2478 O O . LEU A 1 308 ? 4.196 0.365 -26.970 1.00 92.00 308 LEU A O 1
ATOM 2482 N N . GLU A 1 309 ? 3.329 0.979 -28.947 1.00 92.50 309 GLU A N 1
ATOM 2483 C CA . GLU A 1 309 ? 3.551 -0.318 -29.595 1.00 92.50 309 GLU A CA 1
ATOM 2484 C C . GLU A 1 309 ? 5.039 -0.670 -29.677 1.00 92.50 309 GLU A C 1
ATOM 2486 O O . GLU A 1 309 ? 5.429 -1.780 -29.317 1.00 92.50 309 GLU A O 1
ATOM 2491 N N . SER A 1 310 ? 5.906 0.287 -30.028 1.00 94.00 310 SER A N 1
ATOM 2492 C CA . SER A 1 310 ? 7.356 0.052 -30.017 1.00 94.00 310 SER A CA 1
ATOM 2493 C C . SER A 1 310 ? 7.869 -0.343 -28.627 1.00 94.00 310 SER A C 1
ATOM 2495 O O . SER A 1 310 ? 8.685 -1.258 -28.500 1.00 94.00 310 SER A O 1
ATOM 2497 N N . PHE A 1 311 ? 7.384 0.323 -27.576 1.00 94.62 311 PHE A N 1
ATOM 2498 C CA . PHE A 1 311 ? 7.740 0.011 -26.194 1.00 94.62 311 PHE A CA 1
ATOM 2499 C C . PHE A 1 311 ? 7.241 -1.380 -25.778 1.00 94.62 311 PHE A C 1
ATOM 2501 O O . PHE A 1 311 ? 8.006 -2.165 -25.214 1.00 94.62 311 PHE A O 1
ATOM 2508 N N . ARG A 1 312 ? 5.982 -1.710 -26.101 1.00 95.00 312 ARG A N 1
ATOM 2509 C CA . ARG A 1 312 ? 5.373 -3.019 -25.823 1.00 95.00 312 ARG A CA 1
ATOM 2510 C C . ARG A 1 312 ? 6.153 -4.149 -26.478 1.00 95.00 312 ARG A C 1
ATOM 2512 O O . ARG A 1 312 ? 6.516 -5.091 -25.776 1.00 95.00 312 ARG A O 1
ATOM 2519 N N . CYS A 1 313 ? 6.449 -4.036 -27.774 1.00 93.81 313 CYS A N 1
ATOM 2520 C CA . CYS A 1 313 ? 7.223 -5.039 -28.504 1.00 93.81 313 CYS A CA 1
ATOM 2521 C C . CYS A 1 313 ? 8.585 -5.263 -27.844 1.00 93.81 313 CYS A C 1
ATOM 2523 O O . CYS A 1 313 ? 8.883 -6.382 -27.450 1.00 93.81 313 CYS A O 1
ATOM 2525 N N . LYS A 1 314 ? 9.351 -4.197 -27.566 1.00 95.44 314 LYS A N 1
ATOM 2526 C CA . LYS A 1 314 ? 10.660 -4.317 -26.893 1.00 95.44 314 LYS A CA 1
ATOM 2527 C C . LYS A 1 314 ? 10.585 -5.038 -25.543 1.00 95.44 314 LYS A C 1
ATOM 2529 O O . LYS A 1 314 ? 11.485 -5.805 -25.205 1.00 95.44 314 LYS A O 1
ATOM 2534 N N . CYS A 1 315 ? 9.546 -4.775 -24.748 1.00 94.56 315 CYS A N 1
ATOM 2535 C CA . CYS A 1 315 ? 9.332 -5.464 -23.476 1.00 94.56 315 CYS A CA 1
ATOM 2536 C C . CYS A 1 315 ? 9.023 -6.953 -23.677 1.00 94.56 315 CYS A C 1
ATOM 2538 O O . CYS A 1 315 ? 9.641 -7.797 -23.031 1.00 94.56 315 CYS A O 1
ATOM 2540 N N . MET A 1 316 ? 8.094 -7.281 -24.573 1.00 95.38 316 MET A N 1
ATOM 2541 C CA . MET A 1 316 ? 7.693 -8.669 -24.819 1.00 95.38 316 MET A CA 1
ATOM 2542 C C . MET A 1 316 ? 8.817 -9.484 -25.471 1.00 95.38 316 MET A C 1
ATOM 2544 O O . MET A 1 316 ? 9.030 -10.624 -25.076 1.00 95.38 316 MET A O 1
ATOM 2548 N N . ASP A 1 317 ? 9.595 -8.879 -26.370 1.00 95.44 317 ASP A N 1
ATOM 2549 C CA . ASP A 1 317 ? 10.739 -9.517 -27.029 1.00 95.44 317 ASP A CA 1
ATOM 2550 C C . ASP A 1 317 ? 11.850 -9.871 -26.029 1.00 95.44 317 ASP A C 1
ATOM 2552 O O . ASP A 1 317 ? 12.487 -10.918 -26.140 1.00 95.44 317 ASP A O 1
ATOM 2556 N N . ARG A 1 318 ? 12.091 -9.013 -25.026 1.00 95.62 318 ARG A N 1
ATOM 2557 C CA . ARG A 1 318 ? 13.138 -9.242 -24.017 1.00 95.62 318 ARG A CA 1
ATOM 2558 C C . ARG A 1 318 ? 12.722 -10.225 -22.922 1.00 95.62 318 ARG A C 1
ATOM 2560 O O . ARG A 1 318 ? 13.577 -10.958 -22.425 1.00 95.62 318 ARG A O 1
ATOM 2567 N N . TRP A 1 319 ? 11.444 -10.253 -22.537 1.00 96.00 319 TRP A N 1
ATOM 2568 C CA . TRP A 1 319 ? 10.919 -11.206 -21.548 1.00 96.00 319 TRP A CA 1
ATOM 2569 C C . TRP A 1 319 ? 9.657 -11.920 -22.067 1.00 96.00 319 TRP A C 1
ATOM 2571 O O . TRP A 1 319 ? 8.552 -11.660 -21.571 1.00 96.00 319 TRP A O 1
ATOM 2581 N N . PRO A 1 320 ? 9.816 -12.845 -23.034 1.00 94.38 320 PRO A N 1
ATOM 2582 C CA . PRO A 1 320 ? 8.691 -13.540 -23.666 1.00 94.38 320 PRO A CA 1
ATOM 2583 C C . PRO A 1 320 ? 7.946 -14.481 -22.707 1.00 94.38 320 PRO A C 1
ATOM 2585 O O . PRO A 1 320 ? 6.760 -14.732 -22.883 1.00 94.38 320 PRO A O 1
ATOM 2588 N N . GLU A 1 321 ? 8.616 -14.954 -21.653 1.00 94.69 321 GLU A N 1
ATOM 2589 C CA . GLU A 1 321 ? 8.050 -15.888 -20.667 1.00 94.69 321 GLU A CA 1
ATOM 2590 C C . GLU A 1 321 ? 7.101 -15.223 -19.649 1.00 94.69 321 GLU A C 1
ATOM 2592 O O . GLU A 1 321 ? 6.416 -15.902 -18.879 1.00 94.69 321 GLU A O 1
ATOM 2597 N N . LEU A 1 322 ? 7.068 -13.886 -19.590 1.00 95.06 322 LEU A N 1
ATOM 2598 C CA . LEU A 1 322 ? 6.236 -13.161 -18.629 1.00 95.06 322 LEU A CA 1
ATOM 2599 C C . LEU A 1 322 ? 4.792 -13.042 -19.124 1.00 95.06 322 LEU A C 1
ATOM 2601 O O . LEU A 1 322 ? 4.528 -12.731 -20.282 1.00 95.06 322 LEU A O 1
ATOM 2605 N N . LYS A 1 323 ? 3.824 -13.195 -18.211 1.00 96.81 323 LYS A N 1
ATOM 2606 C CA . LYS A 1 323 ? 2.418 -12.890 -18.510 1.00 96.81 323 LYS A CA 1
ATOM 2607 C C . LYS A 1 323 ? 2.202 -11.385 -18.451 1.00 96.81 323 LYS A C 1
ATOM 2609 O O . LYS A 1 323 ? 2.032 -10.812 -17.368 1.00 96.81 323 LYS A O 1
ATOM 2614 N N . TRP A 1 324 ? 2.214 -10.758 -19.616 1.00 96.19 324 TRP A N 1
ATOM 2615 C CA . TRP A 1 324 ? 1.999 -9.328 -19.766 1.00 96.19 324 TRP A CA 1
ATOM 2616 C C . TRP A 1 324 ? 0.521 -8.958 -19.656 1.00 96.19 324 TRP A C 1
ATOM 2618 O O . TRP A 1 324 ? -0.366 -9.673 -20.112 1.00 96.19 324 TRP A O 1
ATOM 2628 N N . ARG A 1 325 ? 0.257 -7.809 -19.041 1.00 96.00 325 ARG A N 1
ATOM 2629 C CA . ARG A 1 325 ? -1.039 -7.142 -19.048 1.00 96.00 325 ARG A CA 1
ATOM 2630 C C . ARG A 1 325 ? -0.803 -5.662 -19.296 1.00 96.00 325 ARG A C 1
ATOM 2632 O O . ARG A 1 325 ? -0.088 -5.012 -18.536 1.00 96.00 325 ARG A O 1
ATOM 2639 N N . TRP A 1 326 ? -1.426 -5.129 -20.333 1.00 94.38 326 TRP A N 1
ATOM 2640 C CA . TRP A 1 326 ? -1.250 -3.740 -20.734 1.00 94.38 326 TRP A CA 1
ATOM 2641 C C . TRP A 1 326 ? -2.510 -2.942 -20.424 1.00 94.38 326 TRP A C 1
ATOM 2643 O O . TRP A 1 326 ? -3.628 -3.439 -20.560 1.00 94.38 326 TRP A O 1
ATOM 2653 N N . GLY A 1 327 ? -2.342 -1.706 -19.978 1.00 92.69 327 GLY A N 1
ATOM 2654 C CA . GLY A 1 327 ? -3.450 -0.797 -19.726 1.00 92.69 327 GLY A CA 1
ATOM 2655 C C . GLY A 1 327 ? -3.099 0.629 -20.103 1.00 92.69 327 GLY A C 1
ATOM 2656 O O . GLY A 1 327 ? -1.928 0.984 -20.211 1.00 92.69 327 GLY A O 1
ATOM 2657 N N . ILE A 1 328 ? -4.130 1.444 -20.271 1.00 90.50 328 ILE A N 1
ATOM 2658 C CA . ILE A 1 328 ? -4.019 2.891 -20.422 1.00 90.50 328 ILE A CA 1
ATOM 2659 C C . ILE A 1 328 ? -4.614 3.530 -19.174 1.00 90.50 328 ILE A C 1
ATOM 2661 O O . ILE A 1 328 ? -5.680 3.113 -18.715 1.00 90.50 328 ILE A O 1
ATOM 2665 N N . TRP A 1 329 ? -3.946 4.535 -18.614 1.00 91.25 329 TRP A N 1
ATOM 2666 C CA . TRP A 1 329 ? -4.467 5.309 -17.487 1.00 91.25 329 TRP A CA 1
ATOM 2667 C C . TRP A 1 329 ? -4.522 6.803 -17.805 1.00 91.25 329 TRP A C 1
ATOM 2669 O O . TRP A 1 329 ? -3.777 7.314 -18.637 1.00 91.25 329 TRP A O 1
ATOM 2679 N N . THR A 1 330 ? -5.434 7.498 -17.130 1.00 86.31 330 THR A N 1
ATOM 2680 C CA . THR A 1 330 ? -5.664 8.942 -17.282 1.00 86.31 330 THR A CA 1
ATOM 2681 C C . THR A 1 330 ? -5.530 9.649 -15.934 1.00 86.31 330 THR A C 1
ATOM 2683 O O . THR A 1 330 ? -5.689 9.025 -14.882 1.00 86.31 330 THR A O 1
ATOM 2686 N N . LYS A 1 331 ? -5.335 10.976 -15.947 1.00 70.19 331 LYS A N 1
ATOM 2687 C CA . LYS A 1 331 ? -5.171 11.828 -14.746 1.00 70.19 331 LYS A CA 1
ATOM 2688 C C . LYS A 1 331 ? -6.253 11.680 -13.660 1.00 70.19 331 LYS A C 1
ATOM 2690 O O . LYS A 1 331 ? -6.018 12.072 -12.526 1.00 70.19 331 LYS A O 1
ATOM 2695 N N . HIS A 1 332 ? -7.416 11.107 -13.975 1.00 61.44 332 HIS A N 1
ATOM 2696 C CA . HIS A 1 332 ? -8.512 10.886 -13.021 1.00 61.44 332 HIS A CA 1
ATOM 2697 C C . HIS A 1 332 ? -8.454 9.504 -12.344 1.00 61.44 332 HIS A C 1
ATOM 2699 O O . HIS A 1 332 ? -9.477 9.022 -11.863 1.00 61.44 332 HIS A O 1
ATOM 2705 N N . ASN A 1 333 ? -7.301 8.821 -12.374 1.00 57.56 333 ASN A N 1
ATOM 2706 C CA . ASN A 1 333 ? -7.119 7.440 -11.900 1.00 57.56 333 ASN A CA 1
ATOM 2707 C C . ASN A 1 333 ? -8.099 6.425 -12.519 1.00 57.56 333 ASN A C 1
ATOM 2709 O O . ASN A 1 333 ? -8.277 5.319 -12.009 1.00 57.56 333 ASN A O 1
ATOM 2713 N N . LYS A 1 334 ? -8.711 6.776 -13.655 1.00 56.47 334 LYS A N 1
ATOM 2714 C CA . LYS A 1 334 ? -9.446 5.836 -14.496 1.00 56.47 334 LYS A CA 1
ATOM 2715 C C . LYS A 1 334 ? -8.435 5.097 -15.357 1.00 56.47 334 LYS A C 1
ATOM 2717 O O . LYS A 1 334 ? -7.608 5.737 -16.013 1.00 56.47 334 LYS A O 1
ATOM 2722 N N . TYR A 1 335 ? -8.522 3.774 -15.356 1.00 63.41 335 TYR A N 1
ATOM 2723 C CA . TYR A 1 335 ? -7.722 2.916 -16.214 1.00 63.41 335 TYR A CA 1
ATOM 2724 C C . TYR A 1 335 ? -8.612 2.009 -17.055 1.00 63.41 335 TYR A C 1
ATOM 2726 O O . TYR A 1 335 ? -9.680 1.578 -16.623 1.00 63.41 335 TYR A O 1
ATOM 2734 N N . ILE A 1 336 ? -8.145 1.722 -18.262 1.00 66.75 336 ILE A N 1
ATOM 2735 C CA . ILE A 1 336 ? -8.764 0.802 -19.208 1.00 66.75 336 ILE A CA 1
ATOM 2736 C C . ILE A 1 336 ? -7.707 -0.249 -19.526 1.00 66.75 336 ILE A C 1
ATOM 2738 O O . ILE A 1 336 ? -6.578 0.086 -19.881 1.00 66.75 336 ILE A O 1
ATOM 2742 N N . TRP A 1 337 ? -8.044 -1.524 -19.354 1.00 76.00 337 TRP A N 1
ATOM 2743 C CA . TRP A 1 337 ? -7.154 -2.607 -19.761 1.00 76.00 337 TRP A CA 1
ATOM 2744 C C . TRP A 1 337 ? -7.256 -2.800 -21.269 1.00 76.00 337 TRP A C 1
ATOM 2746 O O . TRP A 1 337 ? -8.362 -2.880 -21.798 1.00 76.00 337 TRP A O 1
ATOM 2756 N N . ILE A 1 338 ? -6.111 -2.901 -21.938 1.00 70.12 338 ILE A N 1
ATOM 2757 C CA . ILE A 1 338 ? -6.059 -3.300 -23.340 1.00 70.12 338 ILE A CA 1
ATOM 2758 C C . ILE A 1 338 ? -6.270 -4.814 -23.336 1.00 70.12 338 ILE A C 1
ATOM 2760 O O . ILE A 1 338 ? -5.454 -5.556 -22.787 1.00 70.12 338 ILE A O 1
ATOM 2764 N N . THR A 1 339 ? -7.411 -5.273 -23.842 1.00 54.47 339 THR A N 1
ATOM 2765 C CA . THR A 1 339 ? -7.665 -6.703 -24.025 1.00 54.47 339 THR A CA 1
ATOM 2766 C C . THR A 1 339 ? -6.897 -7.192 -25.247 1.00 54.47 339 THR A C 1
ATOM 2768 O O . THR A 1 339 ? -6.832 -6.496 -26.264 1.00 54.47 339 THR A O 1
ATOM 2771 N N . ASP A 1 340 ? -6.317 -8.389 -25.148 1.00 43.06 340 ASP A N 1
ATOM 2772 C CA . ASP A 1 340 ? -5.670 -9.058 -26.276 1.00 43.06 340 ASP A CA 1
ATOM 2773 C C . ASP A 1 340 ? -6.726 -9.280 -27.372 1.00 43.06 340 ASP A C 1
ATOM 2775 O O . ASP A 1 340 ? -7.585 -10.152 -27.254 1.00 43.06 340 ASP A O 1
ATOM 2779 N N . GLY A 1 341 ? -6.731 -8.415 -28.390 1.00 38.94 341 GLY A N 1
ATOM 2780 C CA . GLY A 1 341 ? -7.708 -8.444 -29.484 1.00 38.94 341 GLY A CA 1
ATOM 2781 C C . GLY A 1 341 ? -8.217 -7.084 -29.967 1.00 38.94 341 GLY A C 1
ATOM 2782 O O . GLY A 1 341 ? -8.884 -7.040 -30.994 1.00 38.94 341 GLY A O 1
ATOM 2783 N N . SER A 1 342 ? -7.895 -5.979 -29.287 1.00 31.19 342 SER A N 1
ATOM 2784 C CA . SER A 1 342 ? -8.259 -4.638 -29.766 1.00 31.19 342 SER A CA 1
ATOM 2785 C C . SER A 1 342 ? -7.021 -3.919 -30.296 1.00 31.19 342 SER A C 1
ATOM 2787 O O . SER A 1 342 ? -6.256 -3.338 -29.529 1.00 31.19 342 SER A O 1
ATOM 2789 N N . SER A 1 343 ? -6.804 -3.983 -31.608 1.00 29.48 343 SER A N 1
ATOM 2790 C CA . SER A 1 343 ? -5.998 -2.983 -32.314 1.00 29.48 343 SER A CA 1
ATOM 2791 C C . SER A 1 343 ? -6.626 -1.603 -32.082 1.00 29.48 343 SER A C 1
ATOM 2793 O O . SER A 1 343 ? -7.833 -1.453 -32.284 1.00 29.48 343 SER A O 1
ATOM 2795 N N . ILE A 1 344 ? -5.822 -0.647 -31.602 1.00 38.88 344 ILE A N 1
ATOM 2796 C CA . ILE A 1 344 ? -6.178 0.781 -31.517 1.00 38.88 344 ILE A CA 1
ATOM 2797 C C . ILE A 1 344 ? -6.128 1.386 -32.915 1.00 38.88 344 ILE A C 1
ATOM 2799 O O . ILE A 1 344 ? -5.143 1.085 -33.630 1.00 38.88 344 ILE A O 1
#

InterPro domains:
  IPR032675 Leucine-rich repeat domain superfamily [G3DSA:3.80.10.10] (7-323)